Protein AF-A0A6P0ND96-F1 (afdb_monomer_lite)

Secondary structure (DSSP, 8-state):
-HHHHHHHHHHTT-HHHHHHHHHHHHHHHHTTPPPPHHHHHHHHHHHHHHHHHHHHHHS-HHHHHHHHHHHHHHHTTTSTT-----TTHHHHHHHTHHHHHHHHHTTSEEEEEETTEEEEEES-HHHHHHHHHHHHH--HHHHHHHHHHHHHHS-HHHHHHHHHHHHHHHHTGGGSPPHHHHTHHHHHHS-SS----

Foldseek 3Di:
DLLVVLLCQACVPPPQLNVLLVVVVVVCVVVVHQDQLVVSLVSSLVSCVVVLVVLCVPDDLLLLVLLLLQLLQVCQVLQPPDRDDLPCVQVLCVVCVVSVVVCVVVQQKDWDDDPNGTDIHGSHLSSSVSSLVVLLPDDPVVLVVSLVSVVVRDPPVSSVSSVVSSVVCNVPVVSDDDSCRSSVSSNVRRDPDDDDD

Radius of gyration: 18.07 Å; chains: 1; bounding box: 46×35×54 Å

pLDDT: mean 82.54, std 12.29, range [33.97, 95.94]

Sequence (197 aa):
PALRDGIREIADGNPALLQNAGYLLYQELRANRVPDPKTFARDFLSATEQFFKATWELCNDLEKILLMLIALSSLEGRLSDKRYALRGIETIFSQKEIELNALETRGIIKREEQAGKATYSFASSLMEWWVVKNIQNSTETELQERQKVFLNLMSHKQAEKVKDIIRLIWKNKDKIPDIFEWIGKVMAAIPKGAIKS

Structure (mmCIF, N/CA/C/O backbone):
data_AF-A0A6P0ND96-F1
#
_entry.id   AF-A0A6P0ND96-F1
#
loop_
_atom_site.group_PDB
_atom_site.id
_atom_site.type_symbol
_atom_site.label_atom_id
_atom_site.label_alt_id
_atom_site.label_comp_id
_atom_site.label_asym_id
_atom_site.label_entity_id
_atom_site.label_seq_id
_atom_site.pdbx_PDB_ins_code
_atom_site.Cartn_x
_atom_site.Cartn_y
_atom_site.Cartn_z
_atom_site.occupancy
_atom_site.B_iso_or_equiv
_atom_site.auth_seq_id
_atom_site.auth_comp_id
_atom_site.auth_asym_id
_atom_site.auth_atom_id
_atom_site.pdbx_PDB_model_num
ATOM 1 N N . PRO A 1 1 ? 3.534 -8.717 -24.701 1.00 62.69 1 PRO A N 1
ATOM 2 C CA . PRO A 1 1 ? 2.291 -8.788 -23.888 1.00 62.69 1 PRO A CA 1
ATOM 3 C C . PRO A 1 1 ? 2.581 -8.818 -22.387 1.00 62.69 1 PRO A C 1
ATOM 5 O O . PRO A 1 1 ? 2.282 -7.839 -21.723 1.00 62.69 1 PRO A O 1
ATOM 8 N N . ALA A 1 2 ? 3.293 -9.842 -21.902 1.00 69.19 2 ALA A N 1
ATOM 9 C CA . ALA A 1 2 ? 3.601 -10.003 -20.481 1.00 69.19 2 ALA A CA 1
ATOM 10 C C . ALA A 1 2 ? 4.282 -8.772 -19.854 1.00 69.19 2 ALA A C 1
ATOM 12 O O . ALA A 1 2 ? 3.791 -8.265 -18.855 1.00 69.19 2 ALA A O 1
ATOM 13 N N . LEU A 1 3 ? 5.360 -8.236 -20.454 1.00 68.69 3 LEU A N 1
ATOM 14 C CA . LEU A 1 3 ? 6.067 -7.051 -19.928 1.00 68.69 3 LEU A CA 1
ATOM 15 C C . LEU A 1 3 ? 5.144 -5.840 -19.748 1.00 68.69 3 LEU A C 1
ATOM 17 O O . LEU A 1 3 ? 5.153 -5.189 -18.711 1.00 68.69 3 LEU A O 1
ATOM 21 N N . ARG A 1 4 ? 4.307 -5.567 -20.749 1.00 71.88 4 ARG A N 1
ATOM 22 C CA . ARG A 1 4 ? 3.316 -4.490 -20.692 1.00 71.88 4 ARG A CA 1
ATOM 23 C C . ARG A 1 4 ? 2.326 -4.709 -19.550 1.00 71.88 4 ARG A C 1
ATOM 25 O O . ARG A 1 4 ? 1.998 -3.756 -18.856 1.00 71.88 4 ARG A O 1
ATOM 32 N N . ASP A 1 5 ? 1.860 -5.939 -19.366 1.00 72.06 5 ASP A N 1
ATOM 33 C CA . ASP A 1 5 ? 0.888 -6.272 -18.327 1.00 72.06 5 ASP A CA 1
ATOM 34 C C . ASP A 1 5 ? 1.530 -6.174 -16.929 1.00 72.06 5 ASP A C 1
ATOM 36 O O . ASP A 1 5 ? 0.908 -5.654 -16.009 1.00 72.06 5 ASP A O 1
ATOM 40 N N . GLY A 1 6 ? 2.812 -6.533 -16.798 1.00 74.38 6 GLY A N 1
ATOM 41 C CA . GLY A 1 6 ? 3.595 -6.312 -15.584 1.00 74.38 6 GLY A CA 1
ATOM 42 C C . GLY A 1 6 ? 3.816 -4.828 -15.267 1.00 74.38 6 GLY A C 1
ATOM 43 O O . GLY A 1 6 ? 3.563 -4.391 -14.150 1.00 74.38 6 GLY A O 1
ATOM 44 N N . ILE A 1 7 ? 4.213 -4.014 -16.251 1.00 76.56 7 ILE A N 1
ATOM 45 C CA . ILE A 1 7 ? 4.323 -2.552 -16.076 1.00 76.56 7 ILE A CA 1
ATOM 46 C C . ILE A 1 7 ? 2.971 -1.963 -15.675 1.00 76.56 7 ILE A C 1
ATOM 48 O O . ILE A 1 7 ? 2.896 -1.113 -14.791 1.00 76.56 7 ILE A O 1
ATOM 52 N N . ARG A 1 8 ? 1.889 -2.430 -16.305 1.00 79.56 8 ARG A N 1
ATOM 53 C CA . ARG A 1 8 ? 0.534 -2.020 -15.951 1.00 79.56 8 ARG A CA 1
ATOM 54 C C . ARG A 1 8 ? 0.183 -2.419 -14.521 1.00 79.56 8 ARG A C 1
ATOM 56 O O . ARG A 1 8 ? -0.500 -1.662 -13.872 1.00 79.56 8 ARG A O 1
ATOM 63 N N . GLU A 1 9 ? 0.663 -3.527 -13.987 1.00 78.94 9 GLU A N 1
ATOM 64 C CA . GLU A 1 9 ? 0.409 -3.873 -12.584 1.00 78.94 9 GLU A CA 1
ATOM 65 C C . GLU A 1 9 ? 1.144 -2.964 -11.582 1.00 78.94 9 GLU A C 1
ATOM 67 O O . GLU A 1 9 ? 0.593 -2.608 -10.544 1.00 78.94 9 GLU A O 1
ATOM 72 N N . ILE A 1 10 ? 2.387 -2.570 -11.874 1.00 78.75 10 ILE A N 1
ATOM 73 C CA . ILE A 1 10 ? 3.188 -1.733 -10.958 1.00 78.75 10 ILE A CA 1
ATOM 74 C C . ILE A 1 10 ? 2.906 -0.236 -11.097 1.00 78.75 10 ILE A C 1
ATOM 76 O O . ILE A 1 10 ? 3.109 0.509 -10.140 1.00 78.75 10 ILE A O 1
ATOM 80 N N . ALA A 1 11 ? 2.462 0.215 -12.270 1.00 79.69 11 ALA A N 1
ATOM 81 C CA . ALA A 1 11 ? 2.217 1.626 -12.573 1.00 79.69 11 ALA A CA 1
ATOM 82 C C . ALA A 1 11 ? 0.729 1.954 -12.740 1.00 79.69 11 ALA A C 1
ATOM 84 O O . ALA A 1 11 ? 0.317 3.084 -12.505 1.00 79.69 11 ALA A O 1
ATOM 85 N N . ASP A 1 12 ? -0.053 0.978 -13.192 1.00 76.19 12 ASP A N 1
ATOM 86 C CA . ASP A 1 12 ? -1.511 0.994 -13.273 1.00 76.19 12 ASP A CA 1
ATOM 87 C C . ASP A 1 12 ? -2.155 2.197 -13.947 1.00 76.19 12 ASP A C 1
ATOM 89 O O . ASP A 1 12 ? -3.230 2.673 -13.595 1.00 76.19 12 ASP A O 1
ATOM 93 N N . GLY A 1 13 ? -1.485 2.681 -14.988 1.00 67.62 13 GLY A N 1
ATOM 94 C CA . GLY A 1 13 ? -1.967 3.819 -15.757 1.00 67.62 13 GLY A CA 1
ATOM 95 C C . GLY A 1 13 ? -1.566 5.171 -15.178 1.00 67.62 13 GLY A C 1
ATOM 96 O O . GLY A 1 13 ? -1.828 6.175 -15.834 1.00 67.62 13 GLY A O 1
ATOM 97 N N . ASN A 1 14 ? -0.898 5.227 -14.018 1.00 79.31 14 ASN A N 1
ATOM 98 C CA . ASN A 1 14 ? -0.360 6.476 -13.494 1.00 79.31 14 ASN A CA 1
ATOM 99 C C . ASN A 1 14 ? 0.704 7.023 -14.469 1.00 79.31 14 ASN A C 1
ATOM 101 O O . ASN A 1 14 ? 1.721 6.352 -14.686 1.00 79.31 14 ASN A O 1
ATOM 105 N N . PRO A 1 15 ? 0.515 8.224 -15.051 1.00 80.31 15 PRO A N 1
ATOM 106 C CA . PRO A 1 15 ? 1.406 8.733 -16.091 1.00 80.31 15 PRO A CA 1
ATOM 107 C C . PRO A 1 15 ? 2.862 8.865 -15.640 1.00 80.31 15 PRO A C 1
ATOM 109 O O . PRO A 1 15 ? 3.765 8.536 -16.405 1.00 80.31 15 PR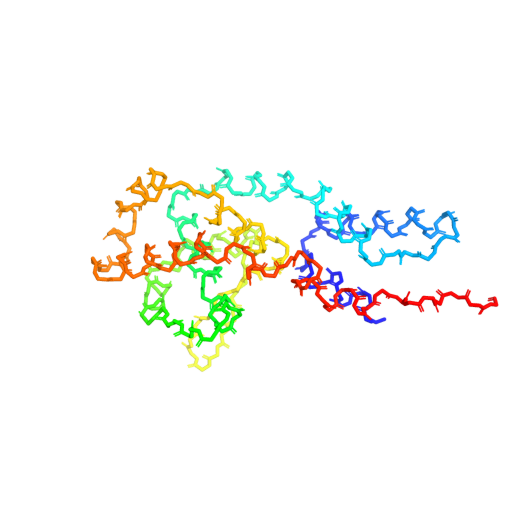O A O 1
ATOM 112 N N . ALA A 1 16 ? 3.102 9.279 -14.392 1.00 82.25 16 ALA A N 1
ATOM 113 C CA . ALA A 1 16 ? 4.452 9.442 -13.859 1.00 82.25 16 ALA A CA 1
ATOM 114 C C . ALA A 1 16 ? 5.152 8.087 -13.681 1.00 82.25 16 ALA A C 1
ATOM 116 O O . ALA A 1 16 ? 6.319 7.932 -14.048 1.00 82.25 16 ALA A O 1
ATOM 117 N N . LEU A 1 17 ? 4.434 7.082 -13.172 1.00 86.50 17 LEU A N 1
ATOM 118 C CA . LEU A 1 17 ? 4.964 5.725 -13.031 1.00 86.50 17 LEU A CA 1
ATOM 119 C C . LEU A 1 17 ? 5.209 5.087 -14.409 1.00 86.50 17 LEU A C 1
ATOM 121 O O . LEU A 1 17 ? 6.265 4.506 -14.644 1.00 86.50 17 LEU A O 1
ATOM 125 N N . LEU A 1 18 ? 4.288 5.255 -15.362 1.00 86.75 18 LEU A N 1
ATOM 126 C CA . LEU A 1 18 ? 4.463 4.759 -16.729 1.00 86.75 18 LEU A CA 1
ATOM 127 C C . LEU A 1 18 ? 5.647 5.415 -17.444 1.00 86.75 18 LEU A C 1
ATOM 129 O O . LEU A 1 18 ? 6.407 4.724 -18.122 1.00 86.75 18 LEU A O 1
ATOM 133 N N . GLN A 1 19 ? 5.827 6.726 -17.279 1.00 87.12 19 GLN A N 1
ATOM 134 C CA . GLN A 1 19 ? 6.946 7.454 -17.870 1.00 87.12 19 GLN A CA 1
ATOM 135 C C . GLN A 1 19 ? 8.287 6.957 -17.323 1.00 87.12 19 GLN A C 1
ATOM 137 O O . GLN A 1 19 ? 9.203 6.708 -18.104 1.00 87.12 19 GLN A O 1
ATOM 142 N N . ASN A 1 20 ? 8.392 6.755 -16.006 1.00 89.31 20 ASN A N 1
ATOM 143 C CA . ASN A 1 20 ? 9.600 6.206 -15.387 1.00 89.31 20 ASN A CA 1
ATOM 144 C C . ASN A 1 20 ? 9.886 4.776 -15.874 1.00 89.31 20 ASN A C 1
ATOM 146 O O . ASN A 1 20 ? 11.016 4.470 -16.252 1.00 89.31 20 ASN A O 1
ATOM 150 N N . ALA A 1 21 ? 8.863 3.919 -15.952 1.00 87.06 21 ALA A N 1
ATOM 151 C CA . ALA A 1 21 ? 9.018 2.555 -16.452 1.00 87.06 21 ALA A CA 1
ATOM 152 C C . ALA A 1 21 ? 9.480 2.543 -17.919 1.00 87.06 21 ALA A C 1
ATOM 154 O O . ALA A 1 21 ? 10.409 1.819 -18.279 1.00 87.06 21 ALA A O 1
ATOM 155 N N . GLY A 1 22 ? 8.862 3.376 -18.761 1.00 87.62 22 GLY A N 1
ATOM 156 C CA . GLY A 1 22 ? 9.228 3.517 -20.169 1.00 87.62 22 GLY A CA 1
ATOM 157 C C . GLY A 1 22 ? 10.648 4.045 -20.358 1.00 87.62 22 GLY A C 1
ATOM 158 O O . GLY A 1 22 ? 11.385 3.525 -21.195 1.00 87.62 22 GLY A O 1
ATOM 159 N N . TYR A 1 23 ? 11.057 5.029 -19.555 1.00 89.75 23 TYR A N 1
ATOM 160 C CA . TYR A 1 23 ? 12.407 5.586 -19.593 1.00 89.75 23 TYR A CA 1
ATOM 161 C C . TYR A 1 23 ? 13.476 4.542 -19.245 1.00 89.75 23 TYR A C 1
ATOM 163 O O . TYR A 1 23 ? 14.437 4.390 -20.000 1.00 89.75 23 TYR A O 1
ATOM 171 N N . LEU A 1 24 ? 13.286 3.779 -18.163 1.00 89.50 24 LEU A N 1
ATOM 172 C CA . LEU A 1 24 ? 14.223 2.725 -17.753 1.00 89.50 24 LEU A CA 1
ATOM 173 C C . LEU A 1 24 ? 14.353 1.630 -18.820 1.00 89.50 24 LEU A C 1
ATOM 175 O O . LEU A 1 24 ? 15.460 1.211 -19.154 1.00 89.50 24 LEU A O 1
ATOM 179 N N . LEU A 1 25 ? 13.238 1.207 -19.421 1.00 87.25 25 LEU A N 1
ATOM 180 C CA . LEU A 1 25 ? 13.273 0.229 -20.513 1.00 87.25 25 LEU A CA 1
ATOM 181 C C . LEU A 1 25 ? 13.978 0.774 -21.754 1.00 87.25 25 LEU A C 1
ATOM 183 O O . LEU A 1 25 ? 14.762 0.062 -22.378 1.00 87.25 25 LEU A O 1
ATOM 187 N N . TYR A 1 26 ? 13.722 2.033 -22.109 1.00 88.00 26 TYR A N 1
ATOM 188 C CA . TYR A 1 26 ? 14.377 2.673 -23.244 1.00 88.00 26 TYR A CA 1
ATOM 189 C C . TYR A 1 26 ? 15.899 2.745 -23.064 1.00 88.00 26 TYR A C 1
ATOM 191 O O . TYR A 1 26 ? 16.630 2.493 -24.021 1.00 88.00 26 TYR A O 1
ATOM 199 N N . GLN A 1 27 ? 16.387 3.045 -21.855 1.00 88.75 27 GLN A N 1
ATOM 200 C CA . GLN A 1 27 ? 17.824 3.074 -21.569 1.00 88.75 27 GLN A CA 1
ATOM 201 C C . GLN A 1 27 ? 18.497 1.718 -21.815 1.00 88.75 27 GLN A C 1
ATOM 203 O O . GLN A 1 27 ? 19.533 1.668 -22.480 1.00 88.75 27 GLN A O 1
ATOM 208 N N . GLU A 1 28 ? 17.897 0.628 -21.334 1.00 86.81 28 GLU A N 1
ATOM 209 C CA . GLU A 1 28 ? 18.429 -0.724 -21.532 1.00 86.81 28 GLU A CA 1
ATOM 210 C C . GLU A 1 28 ? 18.425 -1.135 -23.007 1.00 86.81 28 GLU A C 1
ATOM 212 O O . GLU A 1 28 ? 19.441 -1.598 -23.531 1.00 86.81 28 GLU A O 1
ATOM 217 N N . LEU A 1 29 ? 17.316 -0.882 -23.708 1.00 85.81 29 LEU A N 1
ATOM 218 C CA . LEU A 1 29 ? 17.193 -1.203 -25.130 1.00 85.81 29 LEU A CA 1
ATOM 219 C C . LEU A 1 29 ? 18.170 -0.393 -25.987 1.00 85.81 29 LEU A C 1
ATOM 221 O O . LEU A 1 29 ? 18.803 -0.947 -26.883 1.00 85.81 29 LEU A O 1
ATOM 225 N N . ARG A 1 30 ? 18.358 0.899 -25.691 1.00 89.75 30 ARG A N 1
ATOM 226 C CA . ARG A 1 30 ? 19.337 1.752 -26.385 1.00 89.75 30 ARG A CA 1
ATOM 227 C C . ARG A 1 30 ? 20.775 1.263 -26.184 1.00 89.75 30 ARG A C 1
ATOM 229 O O . ARG A 1 30 ? 21.609 1.457 -27.064 1.00 89.75 30 ARG A O 1
ATOM 236 N N . ALA A 1 31 ? 21.064 0.637 -25.046 1.00 89.69 31 ALA A N 1
ATOM 237 C CA . ALA A 1 31 ? 22.358 0.031 -24.751 1.00 89.69 31 ALA A CA 1
ATOM 238 C C . ALA A 1 31 ? 22.520 -1.390 -25.333 1.00 89.69 31 ALA A C 1
ATOM 240 O O . ALA A 1 31 ? 23.528 -2.037 -25.053 1.00 89.69 31 ALA A O 1
ATOM 241 N N . ASN A 1 32 ? 21.554 -1.888 -26.122 1.00 86.00 32 ASN A N 1
ATOM 242 C CA . ASN A 1 32 ? 21.484 -3.277 -26.598 1.00 86.00 32 ASN A CA 1
ATOM 243 C C . ASN A 1 32 ? 21.571 -4.313 -25.460 1.00 86.00 32 ASN A C 1
ATOM 245 O O . ASN A 1 32 ? 22.116 -5.405 -25.634 1.00 86.00 32 ASN A O 1
ATOM 249 N N . ARG A 1 33 ? 21.040 -3.974 -24.279 1.00 83.31 33 ARG A N 1
ATOM 250 C CA . ARG A 1 33 ? 20.969 -4.868 -23.121 1.00 83.31 33 ARG A CA 1
ATOM 251 C C . ARG A 1 33 ? 19.568 -5.449 -22.988 1.00 83.31 33 ARG A C 1
ATOM 253 O O . ARG A 1 33 ? 18.567 -4.792 -23.268 1.00 83.31 33 ARG A O 1
ATOM 260 N N . VAL A 1 34 ? 19.500 -6.697 -22.531 1.00 78.38 34 VAL A N 1
ATOM 261 C CA . VAL A 1 34 ? 18.237 -7.301 -22.097 1.00 78.38 34 VAL A CA 1
ATOM 262 C C . VAL A 1 34 ? 17.962 -6.790 -20.681 1.00 78.38 34 VAL A C 1
ATOM 264 O O . VAL A 1 34 ? 18.813 -7.013 -19.817 1.00 78.38 34 VAL A O 1
ATOM 267 N N . PRO A 1 35 ? 16.820 -6.123 -20.421 1.00 76.81 35 PRO A N 1
ATOM 268 C CA . PRO A 1 35 ? 16.496 -5.656 -19.080 1.00 76.81 35 PRO A CA 1
ATOM 269 C C . PRO A 1 35 ? 16.509 -6.822 -18.089 1.00 76.81 35 PRO A C 1
ATOM 271 O O . PRO A 1 35 ? 15.819 -7.820 -18.295 1.00 76.81 35 PRO A O 1
ATOM 274 N N . ASP A 1 36 ? 17.284 -6.703 -17.013 1.00 80.75 36 ASP A N 1
ATOM 275 C CA . ASP A 1 36 ? 17.216 -7.656 -15.909 1.00 80.75 36 ASP A CA 1
ATOM 276 C C . ASP A 1 36 ? 16.007 -7.313 -15.021 1.00 80.75 36 ASP A C 1
ATOM 278 O O . ASP A 1 36 ? 15.916 -6.183 -14.533 1.00 80.75 36 ASP A O 1
ATOM 282 N N . PRO A 1 37 ? 15.087 -8.261 -14.767 1.00 73.00 37 PRO A N 1
ATOM 283 C CA . PRO A 1 37 ? 13.875 -7.967 -14.019 1.00 73.00 37 PRO A CA 1
ATOM 284 C C . PRO A 1 37 ? 14.131 -7.457 -12.592 1.00 73.00 37 PRO A C 1
ATOM 286 O O . PRO A 1 37 ? 13.433 -6.551 -12.135 1.00 73.00 37 PRO A O 1
ATOM 289 N N . LYS A 1 38 ? 15.149 -7.989 -11.893 1.00 73.56 38 LYS A N 1
ATOM 290 C CA . LYS A 1 38 ? 15.486 -7.550 -10.524 1.00 73.56 38 LYS A CA 1
ATOM 291 C C . LYS A 1 38 ? 16.049 -6.132 -10.528 1.00 73.56 38 LYS A C 1
ATOM 293 O O . LYS A 1 38 ? 15.712 -5.319 -9.673 1.00 73.56 38 LYS A O 1
ATOM 298 N N . THR A 1 39 ? 16.916 -5.836 -11.481 1.00 80.88 39 THR A N 1
ATOM 299 C CA . THR A 1 39 ? 17.525 -4.513 -11.617 1.00 80.88 39 THR A CA 1
ATOM 300 C C . THR A 1 39 ? 16.460 -3.484 -11.984 1.00 80.88 39 THR A C 1
ATOM 302 O O . THR A 1 39 ? 16.312 -2.498 -11.271 1.00 80.88 39 THR A O 1
ATOM 305 N N . PHE A 1 40 ? 15.601 -3.791 -12.963 1.00 82.06 40 PHE A N 1
ATOM 306 C CA . PHE A 1 40 ? 14.462 -2.946 -13.328 1.00 82.06 40 PHE A CA 1
ATOM 307 C C . PHE A 1 40 ? 13.544 -2.648 -12.136 1.00 82.06 40 PHE A C 1
ATOM 309 O O . PHE A 1 40 ? 13.222 -1.493 -11.885 1.00 82.06 40 PHE A O 1
ATOM 316 N N . ALA A 1 41 ? 13.146 -3.669 -11.374 1.00 76.56 41 ALA A N 1
ATOM 317 C CA . ALA A 1 41 ? 12.300 -3.519 -10.192 1.00 76.56 41 ALA A CA 1
ATOM 318 C C . ALA A 1 41 ? 12.894 -2.560 -9.147 1.00 76.56 41 ALA A C 1
ATOM 320 O O . ALA A 1 41 ? 12.191 -1.704 -8.608 1.00 76.56 41 ALA A O 1
ATOM 321 N N . ARG A 1 42 ? 14.195 -2.703 -8.868 1.00 81.38 42 ARG A N 1
ATOM 322 C CA . ARG A 1 42 ? 14.914 -1.871 -7.897 1.00 81.38 42 ARG A CA 1
ATOM 323 C C . ARG A 1 42 ? 15.043 -0.431 -8.383 1.00 81.38 42 ARG A C 1
ATOM 325 O O . ARG A 1 42 ? 14.746 0.488 -7.624 1.00 81.38 42 ARG A O 1
ATOM 332 N N . ASP A 1 43 ? 15.456 -0.249 -9.631 1.00 86.38 43 ASP A N 1
ATOM 333 C CA . ASP A 1 43 ? 15.668 1.072 -10.221 1.00 86.38 43 ASP A CA 1
ATOM 334 C C . ASP A 1 43 ? 14.341 1.813 -10.366 1.00 86.38 43 ASP A C 1
ATOM 336 O O . ASP A 1 43 ? 14.250 3.005 -10.082 1.00 86.38 43 ASP A O 1
ATOM 340 N N . PHE A 1 44 ? 13.280 1.091 -10.721 1.00 84.56 44 PHE A N 1
ATOM 341 C CA . PHE A 1 44 ? 11.943 1.647 -10.818 1.00 84.56 44 PHE A CA 1
ATOM 342 C C . PHE A 1 44 ? 11.383 2.054 -9.454 1.00 84.56 44 PHE A C 1
ATOM 344 O O . PHE A 1 44 ? 10.854 3.159 -9.327 1.00 84.56 44 PHE A O 1
ATOM 351 N N . LEU A 1 45 ? 11.557 1.229 -8.415 1.00 82.88 45 LEU A N 1
ATOM 352 C CA . LEU A 1 45 ? 11.223 1.621 -7.044 1.00 82.88 45 LEU A CA 1
ATOM 353 C C . LEU A 1 45 ? 12.002 2.877 -6.627 1.00 82.88 45 LEU A C 1
ATOM 355 O O . LEU A 1 45 ? 11.400 3.830 -6.146 1.00 82.88 45 LEU A O 1
ATOM 359 N N . SER A 1 46 ? 13.316 2.911 -6.860 1.00 87.31 46 SER A N 1
ATOM 360 C CA . SER A 1 46 ? 14.159 4.060 -6.508 1.00 87.31 46 SER A CA 1
ATOM 361 C C . SER A 1 46 ? 13.745 5.340 -7.244 1.00 87.31 46 SER A C 1
ATOM 363 O O . SER A 1 46 ? 13.658 6.402 -6.629 1.00 87.31 46 SER A O 1
ATOM 365 N N . ALA A 1 47 ? 13.420 5.243 -8.536 1.00 87.94 47 ALA A N 1
ATOM 366 C CA . ALA A 1 47 ? 12.979 6.375 -9.348 1.00 87.94 47 ALA A CA 1
ATOM 367 C C . ALA A 1 47 ? 11.602 6.919 -8.929 1.00 87.94 47 ALA A C 1
ATOM 369 O O . ALA A 1 47 ? 11.297 8.088 -9.161 1.00 87.94 47 ALA A O 1
ATOM 370 N N . THR A 1 48 ? 10.763 6.081 -8.316 1.00 88.44 48 THR A N 1
ATOM 371 C CA . THR A 1 48 ? 9.370 6.413 -7.976 1.00 88.44 48 THR A CA 1
ATOM 372 C C . THR A 1 48 ? 9.129 6.603 -6.478 1.00 88.44 48 THR A C 1
ATOM 374 O O . THR A 1 48 ? 8.069 7.086 -6.085 1.00 88.44 48 THR A O 1
ATOM 377 N N . GLU A 1 49 ? 10.114 6.331 -5.622 1.00 88.62 49 GLU A N 1
ATOM 378 C CA . GLU A 1 49 ? 9.980 6.434 -4.165 1.00 88.62 49 GLU A CA 1
ATOM 379 C C . GLU A 1 49 ? 9.550 7.832 -3.702 1.00 88.62 49 GLU A C 1
ATOM 381 O O . GLU A 1 49 ? 8.669 7.963 -2.852 1.00 88.62 49 GLU A O 1
ATOM 386 N N . GLN A 1 50 ? 10.111 8.888 -4.300 1.00 88.00 50 GLN A N 1
ATOM 387 C CA . GLN A 1 50 ? 9.728 10.270 -3.983 1.00 88.00 50 GLN A CA 1
ATOM 388 C C . GLN A 1 50 ? 8.263 10.555 -4.327 1.00 88.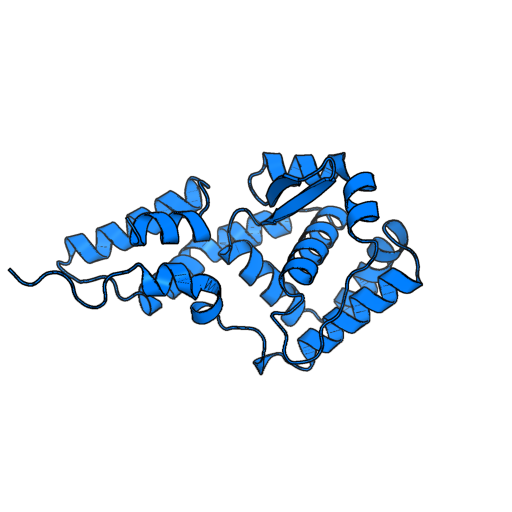00 50 GLN A C 1
ATOM 390 O O . GLN A 1 50 ? 7.601 11.300 -3.609 1.00 88.00 50 GLN A O 1
ATOM 395 N N . PHE A 1 51 ? 7.734 9.935 -5.385 1.00 88.44 51 PHE A N 1
ATOM 396 C CA . PHE A 1 51 ? 6.321 10.052 -5.736 1.00 88.44 51 PHE A CA 1
ATOM 397 C C . PHE A 1 51 ? 5.434 9.403 -4.665 1.00 88.44 51 PHE A C 1
ATOM 399 O O . PHE A 1 51 ? 4.452 10.012 -4.235 1.00 88.44 51 PHE A O 1
ATOM 406 N N . PHE A 1 52 ? 5.794 8.212 -4.176 1.00 90.12 52 PHE A N 1
ATOM 407 C CA . PHE A 1 52 ? 5.057 7.547 -3.095 1.00 90.12 52 PHE A CA 1
ATOM 408 C C . PHE A 1 52 ? 5.127 8.334 -1.785 1.00 90.12 52 PHE A C 1
ATOM 410 O O . PHE A 1 52 ? 4.101 8.538 -1.134 1.00 90.12 52 PHE A O 1
ATOM 417 N N . LYS A 1 53 ? 6.309 8.858 -1.444 1.00 91.56 53 LYS A N 1
ATOM 418 C CA . LYS A 1 53 ? 6.506 9.704 -0.264 1.00 91.56 53 LYS A CA 1
ATOM 419 C C . LYS A 1 53 ? 5.675 10.986 -0.335 1.00 91.56 53 LYS A C 1
ATOM 421 O O . LYS A 1 53 ? 4.936 11.269 0.601 1.00 91.56 53 LYS A O 1
ATOM 426 N N . ALA A 1 54 ? 5.732 11.715 -1.449 1.00 91.31 54 ALA A N 1
ATOM 427 C CA . ALA A 1 54 ? 4.943 12.930 -1.639 1.00 91.31 54 ALA A CA 1
ATOM 428 C C . ALA A 1 54 ? 3.435 12.639 -1.580 1.00 91.31 54 ALA A C 1
ATOM 430 O O . ALA A 1 54 ? 2.685 13.356 -0.921 1.00 91.31 54 ALA A O 1
ATOM 431 N N . THR A 1 55 ? 2.993 11.545 -2.209 1.00 90.81 55 THR A N 1
ATOM 432 C CA . THR A 1 55 ? 1.597 11.083 -2.145 1.00 90.81 55 THR A CA 1
ATOM 433 C C . THR A 1 55 ? 1.165 10.834 -0.700 1.00 90.81 55 THR A C 1
ATOM 435 O O . THR A 1 55 ? 0.093 11.275 -0.288 1.00 90.81 55 THR A O 1
ATOM 438 N N . TRP A 1 56 ? 2.006 10.163 0.088 1.00 93.56 56 TRP A N 1
ATOM 439 C CA . TRP A 1 56 ? 1.749 9.898 1.500 1.00 93.56 56 TRP A CA 1
ATOM 440 C C . TRP A 1 56 ? 1.726 11.172 2.349 1.00 93.56 56 TRP A C 1
ATOM 442 O O . TRP A 1 56 ? 0.851 11.323 3.195 1.00 93.56 56 TRP A O 1
ATOM 452 N N . GLU A 1 57 ? 2.653 12.103 2.132 1.00 93.25 57 GLU A N 1
ATOM 453 C CA . GLU A 1 57 ? 2.722 13.372 2.869 1.00 93.25 57 GLU A CA 1
ATOM 454 C C . GLU A 1 57 ? 1.512 14.274 2.599 1.00 93.25 57 GLU A C 1
ATOM 456 O O . GLU A 1 57 ? 1.027 14.926 3.523 1.00 93.25 57 GLU A O 1
ATOM 461 N N . LEU A 1 58 ? 0.980 14.248 1.373 1.00 92.88 58 LEU A N 1
ATOM 462 C CA . LEU A 1 58 ? -0.248 14.952 0.992 1.00 92.88 58 LEU A CA 1
ATOM 463 C C . LEU A 1 58 ? -1.521 14.322 1.573 1.00 92.88 58 LEU A C 1
ATOM 465 O O . LEU A 1 58 ? -2.568 14.969 1.573 1.00 92.88 58 LEU A O 1
ATOM 469 N N . CYS A 1 59 ? -1.457 13.075 2.045 1.00 94.75 59 CYS A N 1
ATOM 470 C CA . CYS A 1 59 ? -2.591 12.442 2.701 1.00 94.75 59 CYS A CA 1
ATOM 471 C C . CYS A 1 59 ? -2.775 12.996 4.118 1.00 94.75 59 CYS A C 1
ATOM 473 O O . CYS A 1 59 ? -1.823 13.090 4.904 1.00 94.75 59 CYS A O 1
ATOM 475 N N . ASN A 1 60 ? -4.021 13.291 4.481 1.00 93.38 60 ASN A N 1
ATOM 476 C CA . ASN A 1 60 ? -4.356 13.572 5.876 1.00 93.38 60 ASN A CA 1
ATOM 477 C C . ASN A 1 60 ? -4.310 12.282 6.723 1.00 93.38 60 ASN A C 1
ATOM 479 O O . ASN A 1 60 ? -4.185 11.173 6.198 1.00 93.38 60 ASN A O 1
ATOM 483 N N . ASP A 1 61 ? -4.403 12.409 8.048 1.00 92.38 61 ASP A N 1
ATOM 484 C CA . ASP A 1 61 ? -4.266 11.254 8.945 1.00 92.38 61 ASP A CA 1
ATOM 485 C C . ASP A 1 61 ? -5.326 10.176 8.696 1.00 92.38 61 ASP A C 1
ATOM 487 O O . ASP A 1 61 ? -5.021 8.985 8.734 1.00 92.38 61 ASP A O 1
ATOM 491 N N . LEU A 1 62 ? -6.559 10.580 8.384 1.00 93.06 62 LEU A N 1
ATOM 492 C CA . LEU A 1 62 ? -7.647 9.666 8.053 1.00 93.06 62 LEU A CA 1
ATOM 493 C C . LEU A 1 62 ? -7.348 8.892 6.761 1.00 93.06 62 LEU A C 1
ATOM 495 O O . LEU A 1 62 ? -7.446 7.667 6.739 1.00 93.06 62 LEU A O 1
ATOM 499 N N . GLU A 1 63 ? -6.919 9.580 5.709 1.00 95.44 63 GLU A N 1
ATOM 500 C CA . GLU A 1 63 ? -6.526 8.968 4.437 1.00 95.44 63 GLU A CA 1
ATOM 501 C C . GLU A 1 63 ? -5.362 7.989 4.612 1.00 95.44 63 GLU A C 1
ATOM 503 O O . GLU A 1 63 ? -5.420 6.870 4.104 1.00 95.44 63 GLU A O 1
ATOM 508 N N . LYS A 1 64 ? -4.342 8.355 5.400 1.00 95.00 64 LYS A N 1
ATOM 509 C CA . LYS A 1 64 ? -3.229 7.454 5.745 1.00 95.00 64 LYS A CA 1
ATOM 510 C C . LYS A 1 64 ? -3.729 6.186 6.429 1.00 95.00 64 LYS A C 1
ATOM 512 O O . LYS A 1 64 ? -3.287 5.093 6.078 1.00 95.00 64 LYS A O 1
ATOM 517 N N . ILE A 1 65 ? -4.672 6.305 7.367 1.00 93.75 65 ILE A N 1
ATOM 518 C CA . ILE A 1 65 ? -5.281 5.137 8.012 1.00 93.75 65 ILE A CA 1
ATOM 519 C C . ILE A 1 65 ? -6.064 4.285 7.010 1.00 93.75 65 ILE A C 1
ATOM 521 O O . ILE A 1 65 ? -5.916 3.065 7.028 1.00 93.75 65 ILE A O 1
ATOM 525 N N . LEU A 1 66 ? -6.854 4.883 6.117 1.00 95.19 66 LEU A N 1
ATOM 526 C CA . LEU A 1 66 ? -7.588 4.134 5.092 1.00 95.19 66 LEU A CA 1
ATOM 527 C C . LEU A 1 66 ? -6.635 3.362 4.167 1.00 95.19 66 LEU A C 1
ATOM 529 O O . LEU A 1 66 ? -6.849 2.174 3.931 1.00 95.19 66 LEU A O 1
ATOM 533 N N . LEU A 1 67 ? -5.538 3.986 3.729 1.00 95.94 67 LEU A N 1
ATOM 534 C CA . LEU A 1 67 ? -4.497 3.322 2.937 1.00 95.94 67 LEU A CA 1
ATOM 535 C C . LEU A 1 67 ? -3.837 2.168 3.703 1.00 95.94 67 LEU A C 1
ATOM 537 O O . LEU A 1 67 ? -3.633 1.093 3.139 1.00 95.94 67 LEU A O 1
ATOM 541 N N . MET A 1 68 ? -3.546 2.353 4.996 1.00 94.44 68 MET A N 1
ATOM 542 C CA . MET A 1 68 ? -3.038 1.266 5.838 1.00 94.44 68 MET A CA 1
ATOM 543 C C . MET A 1 68 ? -4.038 0.113 5.926 1.00 94.44 68 MET A C 1
ATOM 545 O O . MET A 1 68 ? -3.646 -1.041 5.804 1.00 94.44 68 MET A O 1
ATOM 549 N N . LEU A 1 69 ? -5.325 0.402 6.118 1.00 93.25 69 LEU A N 1
ATOM 550 C CA . LEU A 1 69 ? -6.373 -0.613 6.217 1.00 93.25 69 LEU A CA 1
ATOM 551 C C . LEU A 1 69 ? -6.525 -1.414 4.915 1.00 93.25 69 LEU A C 1
ATOM 553 O O . LEU A 1 69 ? -6.632 -2.639 4.977 1.00 93.25 69 LEU A O 1
ATOM 557 N N . ILE A 1 70 ? -6.458 -0.755 3.755 1.00 93.31 70 ILE A N 1
ATOM 558 C CA . ILE A 1 70 ? -6.447 -1.423 2.443 1.00 93.31 70 ILE A CA 1
ATOM 559 C C . ILE A 1 70 ? -5.219 -2.340 2.321 1.00 93.31 70 ILE A C 1
ATOM 561 O O . ILE A 1 70 ? -5.365 -3.510 1.973 1.00 93.31 70 ILE A O 1
ATOM 565 N N . ALA A 1 71 ? -4.027 -1.850 2.681 1.00 92.00 71 ALA A N 1
ATOM 566 C CA . ALA A 1 71 ? -2.780 -2.621 2.614 1.00 92.00 71 ALA A CA 1
ATOM 567 C C . ALA A 1 71 ? -2.775 -3.832 3.565 1.00 92.00 71 ALA A C 1
ATOM 569 O O . ALA A 1 71 ? -2.282 -4.907 3.234 1.00 92.00 71 ALA A O 1
ATOM 570 N N . LEU A 1 72 ? -3.333 -3.680 4.767 1.00 89.38 72 LEU A N 1
ATOM 571 C CA . LEU A 1 72 ? -3.479 -4.789 5.707 1.00 89.38 72 LEU A CA 1
ATOM 572 C C . LEU A 1 72 ? -4.508 -5.811 5.207 1.00 89.38 72 LEU A C 1
ATOM 574 O O . LEU A 1 72 ? -4.307 -7.010 5.370 1.00 89.38 72 LEU A O 1
ATOM 578 N N . SER A 1 73 ? -5.591 -5.363 4.569 1.00 86.44 73 SER A N 1
ATOM 579 C CA . SER A 1 73 ? -6.586 -6.273 3.995 1.00 86.44 73 SER A CA 1
ATOM 580 C C . SER A 1 73 ? -6.025 -7.083 2.824 1.00 86.44 73 SER A C 1
ATOM 582 O O . SER A 1 73 ? -6.368 -8.252 2.688 1.00 86.44 73 SER A O 1
ATOM 584 N N . SER A 1 74 ? -5.155 -6.506 1.990 1.00 82.12 74 SER A N 1
ATOM 585 C CA . SER A 1 74 ? -4.523 -7.231 0.875 1.00 82.12 74 SER A CA 1
ATOM 586 C C . SER A 1 74 ? -3.414 -8.191 1.327 1.00 82.12 74 SER A C 1
ATOM 588 O O . SER A 1 74 ? -3.101 -9.167 0.641 1.00 82.12 74 SER A O 1
ATOM 590 N N . LEU A 1 75 ? -2.826 -7.933 2.498 1.00 79.25 75 LEU A N 1
ATOM 591 C CA . LEU A 1 75 ? -1.851 -8.798 3.160 1.00 79.25 75 LEU A CA 1
ATOM 592 C C . LEU A 1 75 ? -2.474 -10.013 3.862 1.00 79.25 75 LEU A C 1
ATOM 594 O O . LEU A 1 75 ? -1.745 -10.951 4.216 1.00 79.25 75 LEU A O 1
ATOM 598 N N . GLU A 1 76 ? -3.790 -10.017 4.086 1.00 74.94 76 GLU A N 1
ATOM 599 C CA . GLU A 1 76 ? -4.508 -11.164 4.638 1.00 74.94 76 GLU A CA 1
ATOM 600 C C . GLU A 1 76 ? -4.269 -12.403 3.754 1.00 74.94 76 GLU A C 1
ATOM 602 O O . GLU A 1 76 ? -4.541 -12.417 2.558 1.00 74.94 76 GLU A O 1
ATOM 607 N N . GLY A 1 77 ? -3.695 -13.458 4.340 1.00 65.00 77 GLY A N 1
ATOM 608 C CA . GLY A 1 77 ? -3.332 -14.684 3.620 1.00 65.00 77 GLY A CA 1
ATOM 609 C C . GLY A 1 77 ? -1.964 -14.664 2.924 1.00 65.00 77 GLY A C 1
ATOM 610 O O . GLY A 1 77 ? -1.497 -15.732 2.537 1.00 65.00 77 GLY A O 1
ATOM 611 N N . ARG A 1 78 ? -1.289 -13.506 2.828 1.00 66.38 78 ARG A N 1
ATOM 612 C CA . ARG A 1 78 ? 0.120 -13.403 2.384 1.00 66.38 78 ARG A CA 1
ATOM 613 C C . ARG A 1 78 ? 1.117 -13.559 3.544 1.00 66.38 78 ARG A C 1
ATOM 615 O O . ARG A 1 78 ? 2.229 -14.031 3.345 1.00 66.38 78 ARG A O 1
ATOM 622 N N . LEU A 1 79 ? 0.721 -13.195 4.767 1.00 61.41 79 LEU A N 1
ATOM 623 C CA . LEU A 1 79 ? 1.563 -13.225 5.975 1.00 61.41 79 LEU A CA 1
ATOM 624 C C . LEU A 1 79 ? 1.507 -14.565 6.740 1.00 61.41 79 LEU A C 1
ATOM 626 O O . LEU A 1 79 ? 0.973 -14.630 7.844 1.00 61.41 79 LEU A O 1
ATOM 630 N N . SER A 1 80 ? 2.149 -15.618 6.221 1.00 51.84 80 SER A N 1
ATOM 631 C CA . SER A 1 80 ? 2.349 -16.927 6.897 1.00 51.84 80 SER A CA 1
ATOM 632 C C . SER A 1 80 ? 1.074 -17.600 7.469 1.00 51.84 80 SER A C 1
ATOM 634 O O . SER A 1 80 ? -0.038 -17.116 7.283 1.00 51.84 80 SER A O 1
ATOM 636 N N . ASP A 1 81 ? 1.205 -18.746 8.151 1.00 52.72 81 ASP A N 1
ATOM 637 C CA . ASP A 1 81 ? 0.100 -19.662 8.529 1.00 52.72 81 ASP A CA 1
ATOM 638 C C . ASP A 1 81 ? -1.054 -19.059 9.358 1.00 52.72 81 ASP A C 1
ATOM 640 O O . ASP A 1 81 ? -2.085 -19.701 9.571 1.00 52.72 81 ASP A O 1
ATOM 644 N N . LYS A 1 82 ? -0.918 -17.820 9.841 1.00 56.28 82 LYS A N 1
ATOM 645 C CA . LYS A 1 82 ? -1.958 -17.128 10.605 1.00 56.28 82 LYS A CA 1
ATOM 646 C C . LYS A 1 82 ? -2.774 -16.217 9.700 1.00 56.28 82 LYS A C 1
ATOM 648 O O . LYS A 1 82 ? -2.510 -15.023 9.589 1.00 56.28 82 LYS A O 1
ATOM 653 N N . ARG A 1 83 ? -3.843 -16.774 9.128 1.00 62.81 83 ARG A N 1
ATOM 654 C CA . ARG A 1 83 ? -4.921 -15.966 8.544 1.00 62.81 83 ARG A CA 1
ATOM 655 C C . ARG A 1 83 ? -5.530 -15.085 9.639 1.00 62.81 83 ARG A C 1
ATOM 657 O O . ARG A 1 83 ? -6.054 -15.596 10.630 1.00 62.81 83 ARG A O 1
ATOM 664 N N . TYR A 1 84 ? -5.454 -13.771 9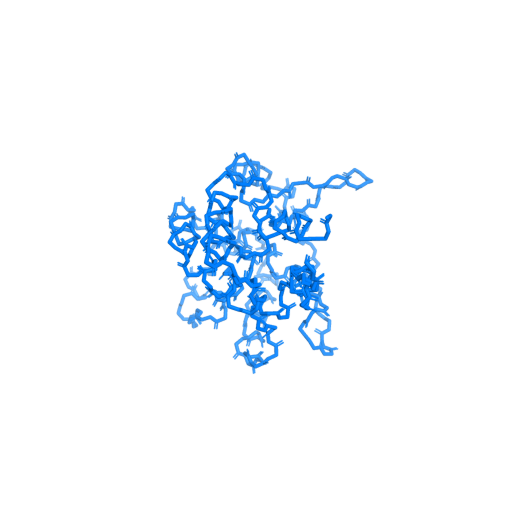.469 1.00 73.31 84 TYR A N 1
ATOM 665 C CA . TYR A 1 84 ? -6.181 -12.805 10.286 1.00 73.31 84 TYR A CA 1
ATOM 666 C C . TYR A 1 84 ? -7.236 -12.149 9.409 1.00 73.31 84 TYR A C 1
ATOM 668 O O . TYR A 1 84 ? -6.907 -11.749 8.312 1.00 73.31 84 TYR A O 1
ATOM 676 N N . ALA A 1 85 ? -8.463 -11.997 9.904 1.00 68.50 85 ALA A N 1
ATOM 677 C CA . ALA A 1 85 ? -9.525 -11.338 9.144 1.00 68.50 85 ALA A CA 1
ATOM 678 C C . ALA A 1 85 ? -9.829 -9.954 9.700 1.00 68.50 85 ALA A C 1
ATOM 680 O O . ALA A 1 85 ? -10.232 -9.855 10.865 1.00 68.50 85 ALA A O 1
ATOM 681 N N . LEU A 1 86 ? -9.742 -8.900 8.891 1.00 75.31 86 LEU A N 1
ATOM 682 C CA . LEU A 1 86 ? -10.211 -7.554 9.257 1.00 75.31 86 LEU A CA 1
ATOM 683 C C . LEU A 1 86 ? -11.742 -7.438 9.119 1.00 75.31 86 LEU A C 1
ATOM 685 O O . LEU A 1 86 ? -12.275 -6.604 8.395 1.00 75.31 86 LEU A O 1
ATOM 689 N N . ARG A 1 87 ? -12.487 -8.296 9.831 1.00 73.31 87 ARG A N 1
ATOM 690 C CA . ARG A 1 87 ? -13.962 -8.292 9.788 1.00 73.31 87 ARG A CA 1
ATOM 691 C C . ARG A 1 87 ? -14.524 -6.906 10.129 1.00 73.31 87 ARG A C 1
ATOM 693 O O . ARG A 1 87 ? -14.163 -6.323 11.152 1.00 73.31 87 ARG A O 1
ATOM 700 N N . GLY A 1 88 ? -15.455 -6.434 9.302 1.00 75.94 88 GLY A N 1
ATOM 701 C CA . GLY A 1 88 ? -16.120 -5.139 9.464 1.00 75.94 88 GLY A CA 1
ATOM 702 C C . GLY A 1 88 ? -15.381 -3.956 8.835 1.00 75.94 88 GLY A C 1
ATOM 703 O O . GLY A 1 88 ? -15.869 -2.836 8.944 1.00 75.94 88 GLY A O 1
ATOM 704 N N . ILE A 1 89 ? -14.243 -4.181 8.165 1.00 83.38 89 ILE A N 1
ATOM 705 C CA . ILE A 1 89 ? -13.546 -3.135 7.404 1.00 83.38 89 ILE A CA 1
ATOM 706 C C . ILE A 1 89 ? -14.394 -2.600 6.242 1.00 83.38 89 ILE A C 1
ATOM 708 O O . ILE A 1 89 ? -14.393 -1.401 5.996 1.00 83.38 89 ILE A O 1
ATOM 712 N N . GLU A 1 90 ? -15.203 -3.458 5.608 1.00 84.19 90 GLU A N 1
ATOM 713 C CA . GLU A 1 90 ? -16.150 -3.055 4.559 1.00 84.19 90 GLU A CA 1
ATOM 714 C C . GLU A 1 90 ? -17.108 -1.964 5.053 1.00 84.19 90 GLU A C 1
ATOM 716 O O . GLU A 1 90 ? -17.351 -0.989 4.355 1.00 84.19 90 GLU A O 1
ATOM 721 N N . THR A 1 91 ? -17.599 -2.076 6.293 1.00 86.75 91 THR A N 1
ATOM 722 C CA . THR A 1 91 ? -18.477 -1.065 6.896 1.00 86.75 91 THR A CA 1
ATOM 723 C C . THR A 1 91 ? -17.758 0.267 7.090 1.00 86.75 91 THR A C 1
ATOM 725 O O . THR A 1 91 ? -18.357 1.314 6.859 1.00 86.75 91 THR A O 1
ATOM 728 N N . ILE A 1 92 ? -16.480 0.238 7.486 1.00 87.69 92 ILE A N 1
ATOM 729 C CA . ILE A 1 92 ? -15.656 1.450 7.607 1.00 87.69 92 ILE A CA 1
ATOM 730 C C . ILE A 1 92 ? -15.514 2.105 6.232 1.00 87.69 92 ILE A C 1
ATOM 732 O O . ILE A 1 92 ? -15.683 3.315 6.116 1.00 87.69 92 ILE A O 1
ATOM 736 N N . PHE A 1 93 ? -15.260 1.313 5.187 1.00 90.62 93 PHE A N 1
ATOM 737 C CA . PHE A 1 93 ? -15.131 1.829 3.828 1.00 90.62 93 PHE A CA 1
ATOM 738 C C . PHE A 1 93 ? -16.430 2.458 3.320 1.00 90.62 93 PHE A C 1
ATOM 740 O O . PHE A 1 93 ? -16.399 3.591 2.850 1.00 90.62 93 PHE A O 1
ATOM 747 N N . SER A 1 94 ? -17.584 1.818 3.525 1.00 88.25 94 SER A N 1
ATOM 748 C CA . SER A 1 94 ? -18.883 2.413 3.172 1.00 88.25 94 SER A CA 1
ATOM 749 C C . SER A 1 94 ? -19.175 3.725 3.916 1.00 88.25 94 SER A C 1
ATOM 751 O O . SER A 1 94 ? -19.855 4.599 3.395 1.00 88.25 94 SER A O 1
ATOM 753 N N . GLN A 1 95 ? -18.664 3.898 5.138 1.00 90.31 95 GLN A N 1
ATOM 754 C CA . GLN A 1 95 ? -18.830 5.142 5.905 1.00 90.31 95 GLN A CA 1
ATOM 755 C C . GLN A 1 95 ? -17.846 6.250 5.505 1.00 90.31 95 GLN A C 1
ATOM 757 O O . GLN A 1 95 ? -18.008 7.392 5.940 1.00 90.31 95 GLN A O 1
ATOM 762 N N . LYS A 1 96 ? -16.813 5.920 4.724 1.00 93.00 96 LYS A N 1
ATOM 763 C CA . LYS A 1 96 ? -15.713 6.813 4.330 1.00 93.00 96 LYS A CA 1
ATOM 764 C C . LYS A 1 96 ? -15.571 6.923 2.817 1.00 93.00 96 LYS A C 1
ATOM 766 O O . LYS A 1 96 ? -14.479 7.133 2.295 1.00 93.00 96 LYS A O 1
ATOM 771 N N . GLU A 1 97 ? -16.689 6.789 2.105 1.00 91.50 97 GLU A N 1
ATOM 772 C CA . GLU A 1 97 ? -16.717 6.874 0.645 1.00 91.50 97 GLU A CA 1
ATOM 773 C C . GLU A 1 97 ? -16.202 8.216 0.123 1.00 91.50 97 GLU A C 1
ATOM 775 O O . GLU A 1 97 ? -15.567 8.239 -0.921 1.00 91.50 97 GLU A O 1
ATOM 780 N N . ILE A 1 98 ? -16.412 9.328 0.836 1.00 93.00 98 ILE A N 1
ATOM 781 C CA . ILE A 1 98 ? -15.918 10.644 0.399 1.00 93.00 98 ILE A CA 1
ATOM 782 C C . ILE A 1 98 ? -14.386 10.642 0.337 1.00 93.00 98 ILE A C 1
ATOM 784 O O . ILE A 1 98 ? -13.803 11.016 -0.683 1.00 93.00 98 ILE A O 1
ATOM 788 N N . GLU A 1 99 ? -13.729 10.186 1.401 1.00 95.56 99 GLU A N 1
ATOM 789 C CA . GLU A 1 99 ? -12.271 10.115 1.475 1.00 95.56 99 GLU A CA 1
ATOM 790 C C . GLU A 1 99 ? -11.702 9.066 0.510 1.00 95.56 99 GLU A C 1
ATOM 792 O O . GLU A 1 99 ? -10.689 9.308 -0.151 1.00 95.56 99 GLU A O 1
ATOM 797 N N . LEU A 1 100 ? -12.375 7.922 0.364 1.00 95.56 100 LEU A N 1
ATOM 798 C CA . LEU A 1 100 ? -11.979 6.882 -0.587 1.00 95.56 100 LEU A CA 1
ATOM 799 C C . LEU A 1 100 ? -12.126 7.350 -2.041 1.00 95.56 100 LEU A C 1
ATOM 801 O O . LEU A 1 100 ? -11.203 7.158 -2.828 1.00 95.56 100 LEU A O 1
ATOM 805 N N . ASN A 1 101 ? -13.206 8.051 -2.386 1.00 94.50 101 ASN A N 1
ATOM 806 C CA . ASN A 1 101 ? -13.392 8.642 -3.714 1.00 94.50 101 ASN A CA 1
ATOM 807 C C . ASN A 1 101 ? -12.321 9.709 -4.005 1.00 94.50 101 ASN A C 1
ATOM 809 O O . ASN A 1 101 ? -11.859 9.832 -5.140 1.00 94.50 101 ASN A O 1
ATOM 813 N N . ALA A 1 102 ? -11.877 10.466 -2.995 1.00 94.50 102 ALA A N 1
ATOM 814 C CA . ALA A 1 102 ? -10.780 11.423 -3.151 1.00 94.50 102 ALA A CA 1
ATOM 815 C C . ALA A 1 102 ? -9.424 10.732 -3.397 1.00 94.50 102 ALA A C 1
ATOM 817 O O . ALA A 1 102 ? -8.599 11.225 -4.171 1.00 94.50 102 ALA A O 1
ATOM 818 N N . LEU A 1 103 ? -9.161 9.596 -2.743 1.00 95.25 103 LEU A N 1
ATOM 819 C CA . LEU A 1 103 ? -7.979 8.763 -3.004 1.00 95.25 103 LEU A CA 1
ATOM 820 C C . LEU A 1 103 ? -8.035 8.114 -4.398 1.00 95.25 103 LEU A C 1
ATOM 822 O O . LEU A 1 103 ? -7.021 8.074 -5.098 1.00 95.25 103 LEU A O 1
ATOM 826 N N . GLU A 1 104 ? -9.213 7.650 -4.816 1.00 94.00 104 GLU A N 1
ATOM 827 C CA . GLU A 1 104 ? -9.455 7.069 -6.141 1.00 94.00 104 GLU A CA 1
ATOM 828 C C . GLU A 1 104 ? -9.277 8.105 -7.255 1.00 94.00 104 GLU A C 1
ATOM 830 O O . GLU A 1 104 ? -8.549 7.864 -8.214 1.00 94.00 104 GLU A O 1
ATOM 835 N N . THR A 1 105 ? -9.851 9.301 -7.098 1.00 91.56 105 THR A N 1
ATOM 836 C CA . THR A 1 105 ? -9.725 10.401 -8.074 1.00 91.56 105 THR A CA 1
ATOM 837 C C . THR A 1 105 ? -8.265 10.821 -8.276 1.00 91.56 105 THR A C 1
ATOM 839 O O . THR A 1 105 ? -7.869 11.200 -9.376 1.00 91.56 105 THR A O 1
ATOM 842 N N . ARG A 1 106 ? -7.433 10.719 -7.229 1.00 89.94 106 ARG A N 1
ATOM 843 C CA . ARG A 1 106 ? -5.979 10.957 -7.304 1.00 89.94 106 ARG A CA 1
ATOM 844 C C . ARG A 1 106 ? -5.191 9.779 -7.893 1.00 89.94 106 ARG A C 1
ATOM 846 O O . ARG A 1 106 ? -3.974 9.878 -8.029 1.00 89.94 106 ARG A O 1
ATOM 853 N N . GLY A 1 107 ? -5.849 8.671 -8.230 1.00 89.69 107 GLY A N 1
ATOM 854 C CA . GLY A 1 107 ? -5.225 7.478 -8.802 1.00 89.69 107 GLY A CA 1
ATOM 855 C C . GLY A 1 107 ? -4.351 6.700 -7.816 1.00 89.69 107 GLY A C 1
ATOM 856 O O . GLY A 1 107 ? -3.420 6.018 -8.237 1.00 89.69 107 GLY A O 1
ATOM 857 N N . ILE A 1 108 ? -4.602 6.831 -6.508 1.00 92.38 108 ILE A N 1
ATOM 858 C CA . ILE A 1 108 ? -3.845 6.123 -5.460 1.00 92.38 108 ILE A CA 1
ATOM 859 C C . ILE A 1 108 ? -4.429 4.722 -5.253 1.00 92.38 108 ILE A C 1
ATOM 861 O O . ILE A 1 108 ? -3.699 3.736 -5.122 1.00 92.38 108 ILE A O 1
ATOM 865 N N . ILE A 1 109 ? -5.758 4.646 -5.253 1.00 94.44 109 ILE A N 1
ATOM 866 C CA . ILE A 1 109 ? -6.532 3.414 -5.118 1.00 94.44 109 ILE A CA 1
ATOM 867 C C . ILE A 1 109 ? -7.485 3.256 -6.299 1.00 94.44 109 ILE A C 1
ATOM 869 O O . ILE A 1 109 ? -7.687 4.179 -7.085 1.00 94.44 109 ILE A O 1
ATOM 873 N N . LYS A 1 110 ? -8.087 2.080 -6.386 1.00 92.88 110 LYS A N 1
ATOM 874 C CA . LYS A 1 110 ? -9.153 1.733 -7.310 1.00 92.88 110 LYS A CA 1
ATOM 875 C C . LYS A 1 110 ? -10.332 1.175 -6.551 1.00 92.88 110 LYS A C 1
ATOM 877 O O . LYS A 1 110 ? -10.148 0.494 -5.540 1.00 92.88 110 LYS A O 1
ATOM 882 N N . ARG A 1 111 ? -11.519 1.426 -7.088 1.00 91.88 111 ARG A N 1
ATOM 883 C CA . ARG A 1 111 ? -12.761 0.797 -6.667 1.00 91.88 111 ARG A CA 1
ATOM 884 C C . ARG A 1 111 ? -13.136 -0.305 -7.650 1.00 91.88 111 ARG A C 1
ATOM 886 O O . ARG A 1 111 ? -13.154 -0.102 -8.861 1.00 91.88 111 ARG A O 1
ATOM 893 N N . GLU A 1 112 ? -13.482 -1.463 -7.113 1.00 89.69 112 GLU A N 1
ATOM 894 C CA . GLU A 1 112 ? -14.171 -2.522 -7.843 1.00 89.69 112 GLU A CA 1
ATOM 895 C C . GLU A 1 112 ? -15.536 -2.743 -7.203 1.00 89.69 112 GLU A C 1
ATOM 897 O O . GLU A 1 112 ? -15.655 -2.782 -5.979 1.00 89.69 112 GLU A O 1
ATOM 902 N N . GLU A 1 113 ? -16.574 -2.892 -8.020 1.00 86.38 113 GLU A N 1
ATOM 903 C CA . GLU A 1 113 ? -17.909 -3.225 -7.534 1.00 86.38 113 GLU A CA 1
ATOM 904 C C . GLU A 1 113 ? -18.227 -4.680 -7.851 1.00 86.38 113 GLU A C 1
ATOM 906 O O . GLU A 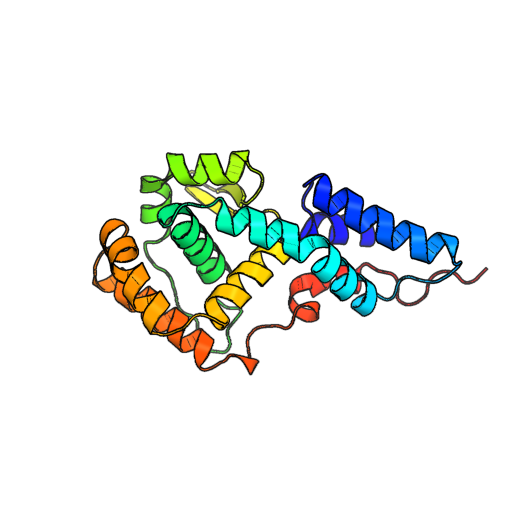1 113 ? -18.262 -5.091 -9.011 1.00 86.38 113 GLU A O 1
ATOM 911 N N . GLN A 1 114 ? -18.487 -5.466 -6.809 1.00 80.44 114 GLN A N 1
ATOM 912 C CA . GLN A 1 114 ? -18.911 -6.853 -6.941 1.00 80.44 114 GLN A CA 1
ATOM 913 C C . GLN A 1 114 ? -20.161 -7.088 -6.099 1.00 80.44 114 GLN A C 1
ATOM 915 O O . GLN A 1 114 ? -20.176 -6.826 -4.899 1.00 80.44 114 GLN A O 1
ATOM 920 N N . ALA A 1 115 ? -21.229 -7.578 -6.735 1.00 77.38 115 ALA A N 1
ATOM 921 C CA . ALA A 1 115 ? -22.498 -7.913 -6.077 1.00 77.38 115 ALA A CA 1
ATOM 922 C C . ALA A 1 115 ? -23.059 -6.790 -5.169 1.00 77.38 115 ALA A C 1
ATOM 924 O O . ALA A 1 115 ? -23.583 -7.057 -4.089 1.00 77.38 115 ALA A O 1
ATOM 925 N N . GLY A 1 116 ? -22.929 -5.528 -5.599 1.00 74.81 116 GLY A N 1
ATOM 926 C CA . GLY A 1 116 ? -23.410 -4.359 -4.851 1.00 74.81 116 GLY A CA 1
ATOM 927 C C . GLY A 1 116 ? -22.517 -3.928 -3.683 1.00 74.81 116 GLY A C 1
ATOM 928 O O . GLY A 1 116 ? -22.925 -3.080 -2.893 1.00 74.81 116 GLY A O 1
ATOM 929 N N . LYS A 1 117 ? -21.310 -4.491 -3.561 1.00 79.81 117 LYS A N 1
ATOM 930 C CA . LYS A 1 117 ? -20.296 -4.074 -2.592 1.00 79.81 117 LYS A CA 1
ATOM 931 C C . LYS A 1 117 ? -19.089 -3.473 -3.297 1.00 79.81 117 LYS A C 1
ATOM 933 O O . LYS A 1 117 ? -18.542 -4.080 -4.216 1.00 79.81 117 LYS A O 1
ATOM 938 N N . ALA A 1 118 ? -18.670 -2.303 -2.829 1.00 85.12 118 ALA A N 1
ATOM 939 C CA . ALA A 1 118 ? -17.424 -1.681 -3.244 1.00 85.12 118 ALA A CA 1
ATOM 940 C C . ALA A 1 118 ? -16.250 -2.289 -2.466 1.00 85.12 118 ALA A C 1
ATOM 942 O O . ALA A 1 118 ? -16.240 -2.301 -1.232 1.00 85.12 118 ALA A O 1
ATOM 943 N N . THR A 1 119 ? -15.255 -2.778 -3.193 1.00 88.06 119 THR A N 1
ATOM 944 C CA . THR A 1 119 ? -13.951 -3.171 -2.661 1.00 88.06 119 THR A CA 1
ATOM 945 C C . THR A 1 119 ? -12.889 -2.221 -3.178 1.00 88.06 119 THR A C 1
ATOM 947 O O . THR A 1 119 ? -12.970 -1.755 -4.313 1.00 88.06 119 THR A O 1
ATOM 950 N N . TYR A 1 120 ? -11.884 -1.953 -2.350 1.00 91.50 120 TYR A N 1
ATOM 951 C CA . TYR A 1 120 ? -10.815 -1.022 -2.679 1.00 91.50 120 TYR A CA 1
ATOM 952 C C . TYR A 1 120 ? -9.468 -1.733 -2.687 1.00 91.50 120 TYR A C 1
ATOM 954 O O . TYR A 1 120 ? -9.161 -2.510 -1.781 1.00 91.50 120 TYR A O 1
ATOM 962 N N . SER A 1 121 ? -8.654 -1.432 -3.692 1.00 92.12 121 SER A N 1
ATOM 963 C CA . SER A 1 121 ? -7.273 -1.900 -3.813 1.00 92.12 121 SER A CA 1
ATOM 964 C C . SER A 1 121 ? -6.365 -0.742 -4.202 1.00 92.12 121 SER A C 1
ATOM 966 O O . SER A 1 121 ? -6.830 0.274 -4.711 1.00 92.12 121 SER A O 1
ATOM 968 N N . PHE A 1 122 ? -5.057 -0.871 -3.999 1.00 92.25 122 PHE A N 1
ATOM 969 C CA . PHE A 1 122 ? -4.125 0.099 -4.570 1.00 92.25 122 PHE A CA 1
ATOM 970 C C . PHE A 1 122 ? -4.173 0.046 -6.094 1.00 92.25 122 PHE A C 1
ATOM 972 O O . PHE A 1 122 ? -4.345 -1.027 -6.674 1.00 92.25 122 PHE A O 1
ATOM 979 N N . ALA A 1 123 ? -3.997 1.204 -6.727 1.00 90.19 123 ALA A N 1
ATOM 980 C CA . ALA A 1 123 ? -3.761 1.251 -8.160 1.00 90.19 123 ALA A CA 1
ATOM 981 C C . ALA A 1 123 ? -2.376 0.647 -8.461 1.00 90.19 123 ALA A C 1
ATOM 983 O O . ALA A 1 123 ? -2.235 -0.327 -9.186 1.00 90.19 123 ALA A O 1
ATOM 984 N N . SER A 1 124 ? -1.332 1.153 -7.801 1.00 87.81 124 SER A N 1
ATOM 985 C CA . SER A 1 124 ? 0.035 0.649 -7.956 1.00 87.81 124 SER A CA 1
ATOM 986 C C . SER A 1 124 ? 0.378 -0.410 -6.906 1.00 87.81 124 SER A C 1
ATOM 988 O O . SER A 1 124 ? 0.377 -0.121 -5.706 1.00 87.81 124 SER A O 1
ATOM 990 N N . SER A 1 125 ? 0.785 -1.605 -7.346 1.00 85.38 125 SER A N 1
ATOM 991 C CA . SER A 1 125 ? 1.314 -2.638 -6.439 1.00 85.38 125 SER A CA 1
ATOM 992 C C . SER A 1 125 ? 2.614 -2.216 -5.733 1.00 85.38 125 SER A C 1
ATOM 994 O O . SER A 1 125 ? 2.901 -2.691 -4.634 1.00 85.38 125 SER A O 1
ATOM 996 N N . LEU A 1 126 ? 3.379 -1.277 -6.306 1.00 85.31 126 LEU A N 1
ATOM 997 C CA . LEU A 1 126 ? 4.542 -0.677 -5.642 1.00 85.31 126 LEU A CA 1
ATOM 998 C C . LEU A 1 126 ? 4.148 0.309 -4.550 1.00 85.31 126 LEU A C 1
ATOM 1000 O O . LEU A 1 126 ? 4.780 0.311 -3.496 1.00 85.31 126 LEU A O 1
ATOM 1004 N N . MET A 1 127 ? 3.102 1.111 -4.769 1.00 89.44 127 MET A N 1
ATOM 1005 C CA . MET A 1 127 ? 2.559 1.967 -3.713 1.00 89.44 127 MET A CA 1
ATOM 1006 C C . MET A 1 127 ? 2.024 1.117 -2.554 1.00 89.44 127 MET A C 1
ATOM 1008 O O . MET A 1 127 ? 2.297 1.426 -1.397 1.00 89.44 127 MET A O 1
ATOM 1012 N N . GLU A 1 128 ? 1.330 0.013 -2.852 1.00 91.12 128 GLU A N 1
ATOM 1013 C CA . GLU A 1 128 ? 0.899 -0.962 -1.841 1.00 91.12 128 GLU A CA 1
ATOM 1014 C C . GLU A 1 128 ? 2.094 -1.474 -1.025 1.00 91.12 128 GLU A C 1
ATOM 1016 O O . GLU A 1 128 ? 2.101 -1.369 0.203 1.00 91.12 128 GLU A O 1
ATOM 1021 N N . TRP A 1 129 ? 3.137 -1.967 -1.703 1.00 88.44 129 TRP A N 1
ATOM 1022 C CA . TRP A 1 129 ? 4.358 -2.437 -1.048 1.00 88.44 129 TRP A CA 1
ATOM 1023 C C . TRP A 1 129 ? 5.010 -1.342 -0.197 1.00 88.44 129 TRP A C 1
ATOM 1025 O O . TRP A 1 129 ? 5.410 -1.593 0.941 1.00 88.44 129 TRP A O 1
ATOM 1035 N N . TRP A 1 130 ? 5.084 -0.115 -0.714 1.00 90.94 130 TRP A N 1
ATOM 1036 C CA . TRP A 1 130 ? 5.664 1.025 -0.012 1.00 90.94 130 TRP A CA 1
ATOM 1037 C C . TRP A 1 130 ? 4.877 1.351 1.265 1.00 90.94 130 TRP A C 1
ATOM 1039 O O . TRP A 1 130 ? 5.476 1.534 2.327 1.00 90.94 130 TRP A O 1
ATOM 1049 N N . VAL A 1 131 ? 3.540 1.338 1.222 1.00 93.12 131 VAL A N 1
ATOM 1050 C CA . VAL A 1 131 ? 2.693 1.514 2.417 1.00 93.12 131 VAL A CA 1
ATOM 1051 C C . VAL A 1 131 ? 2.920 0.381 3.419 1.00 93.12 131 VAL A C 1
ATOM 1053 O O . VAL A 1 131 ? 3.078 0.642 4.612 1.00 93.12 131 VAL A O 1
ATOM 1056 N N . VAL A 1 132 ? 3.025 -0.868 2.961 1.00 91.44 132 VAL A N 1
ATOM 1057 C CA . VAL A 1 132 ? 3.347 -2.011 3.830 1.00 91.44 132 VAL A CA 1
ATOM 1058 C C . VAL A 1 132 ? 4.709 -1.843 4.504 1.00 91.44 132 VAL A C 1
ATOM 1060 O O . VAL A 1 132 ? 4.829 -2.098 5.704 1.00 91.44 132 VAL A O 1
ATOM 1063 N N . LYS A 1 133 ? 5.725 -1.353 3.785 1.00 89.69 133 LYS A N 1
ATOM 1064 C CA . LYS A 1 133 ? 7.032 -1.026 4.375 1.00 89.69 133 LYS A CA 1
ATOM 1065 C C . LYS A 1 133 ? 6.953 0.116 5.382 1.00 89.69 133 LYS A C 1
ATOM 1067 O O . LYS A 1 133 ? 7.604 0.035 6.421 1.00 89.69 133 LYS A O 1
ATOM 1072 N N . ASN A 1 134 ? 6.115 1.122 5.151 1.00 91.12 134 ASN A N 1
ATOM 1073 C CA . ASN A 1 134 ? 5.871 2.171 6.143 1.00 91.12 134 ASN A CA 1
ATOM 1074 C C . ASN A 1 134 ? 5.218 1.625 7.414 1.00 91.12 134 ASN A C 1
ATOM 1076 O O . ASN A 1 134 ? 5.633 1.976 8.516 1.00 91.12 134 ASN A O 1
ATOM 1080 N N . ILE A 1 135 ? 4.246 0.717 7.289 1.00 91.94 135 ILE A N 1
ATOM 1081 C CA . ILE A 1 135 ? 3.668 0.024 8.447 1.00 91.94 135 ILE A CA 1
ATOM 1082 C C . ILE A 1 135 ? 4.762 -0.764 9.172 1.00 91.94 135 ILE A C 1
ATOM 1084 O O . ILE A 1 135 ? 4.925 -0.619 10.382 1.00 91.94 135 ILE A O 1
ATOM 1088 N N . GLN A 1 136 ? 5.547 -1.554 8.438 1.00 90.50 136 GLN A N 1
ATOM 1089 C CA . GLN A 1 136 ? 6.626 -2.384 8.978 1.00 90.50 136 GLN A CA 1
ATOM 1090 C C . GLN A 1 136 ? 7.688 -1.578 9.744 1.00 90.50 136 GLN A C 1
ATOM 1092 O O . GLN A 1 136 ? 8.242 -2.072 10.731 1.00 90.50 136 GLN A O 1
ATOM 1097 N N . ASN A 1 137 ? 7.999 -0.373 9.269 1.00 90.94 137 ASN A N 1
ATOM 1098 C CA . ASN A 1 137 ? 9.055 0.479 9.812 1.00 90.94 137 ASN A CA 1
ATOM 1099 C C . ASN A 1 137 ? 8.560 1.495 10.844 1.00 90.94 137 ASN A C 1
ATOM 1101 O O . ASN A 1 137 ? 9.390 2.161 11.455 1.00 90.94 137 ASN A O 1
ATOM 1105 N N . SER A 1 138 ? 7.246 1.583 11.064 1.00 91.38 138 SER A N 1
ATOM 1106 C CA . SER A 1 138 ? 6.692 2.442 12.108 1.00 91.38 138 SER A CA 1
ATOM 1107 C C . SER A 1 138 ? 7.032 1.960 13.523 1.00 91.38 138 SER A C 1
ATOM 1109 O O . SER A 1 138 ? 7.383 0.798 13.751 1.00 91.38 138 SER A O 1
ATOM 1111 N N . THR A 1 139 ? 6.949 2.881 14.476 1.00 91.50 139 THR A N 1
ATOM 1112 C CA . THR A 1 139 ? 7.260 2.684 15.895 1.00 91.50 139 THR A CA 1
ATOM 1113 C C . THR A 1 139 ? 5.996 2.519 16.739 1.00 91.50 139 THR A C 1
ATOM 1115 O O . THR A 1 139 ? 4.897 2.904 16.337 1.00 91.50 139 THR A O 1
ATOM 1118 N N . GLU A 1 140 ? 6.143 1.986 17.958 1.00 91.50 140 GLU A N 1
ATOM 1119 C CA . GLU A 1 140 ? 5.029 1.919 18.916 1.00 91.50 140 GLU A CA 1
ATOM 1120 C C . GLU A 1 140 ? 4.490 3.321 19.238 1.00 91.50 140 GLU A C 1
ATOM 1122 O O . GLU A 1 140 ? 3.280 3.483 19.335 1.00 91.50 140 GLU A O 1
ATOM 1127 N N . THR A 1 141 ? 5.341 4.350 19.305 1.00 92.06 141 THR A N 1
ATOM 1128 C CA . THR A 1 141 ? 4.906 5.740 19.516 1.00 92.06 141 THR A CA 1
ATOM 1129 C C . THR A 1 141 ? 3.992 6.227 18.391 1.00 92.06 141 THR A C 1
ATOM 1131 O O . THR A 1 141 ? 2.878 6.668 18.664 1.00 92.06 141 THR A O 1
ATOM 1134 N N . GLU A 1 142 ? 4.396 6.063 17.129 1.00 91.19 142 GLU A N 1
ATOM 1135 C CA . GLU A 1 142 ? 3.569 6.446 15.972 1.00 91.19 142 GLU A CA 1
ATOM 1136 C C . GLU A 1 142 ? 2.251 5.655 15.925 1.00 91.19 142 GLU A C 1
ATOM 1138 O O . GLU A 1 142 ? 1.205 6.180 15.537 1.00 91.19 142 GLU A O 1
ATOM 1143 N N . LEU A 1 143 ? 2.272 4.382 16.337 1.00 91.50 143 LEU A N 1
ATOM 1144 C CA . LEU A 1 143 ? 1.066 3.561 16.423 1.00 91.50 143 LEU A CA 1
ATOM 1145 C C . LEU A 1 143 ? 0.092 4.077 17.496 1.00 91.50 143 LEU A C 1
ATOM 1147 O O . LEU A 1 143 ? -1.121 4.075 17.276 1.00 91.50 143 LEU A O 1
ATOM 1151 N N . GLN A 1 144 ? 0.609 4.530 18.639 1.00 88.94 144 GLN A N 1
ATOM 1152 C CA . GLN A 1 144 ? -0.187 5.111 19.725 1.00 88.94 144 GLN A CA 1
ATOM 1153 C C . GLN A 1 144 ? -0.754 6.482 19.340 1.00 88.94 144 GLN A C 1
ATOM 1155 O O . GLN A 1 144 ? -1.915 6.769 19.626 1.00 88.94 144 GLN A O 1
ATOM 1160 N N . GLU A 1 145 ? 0.004 7.308 18.619 1.00 89.75 145 GLU A N 1
ATOM 1161 C CA . GLU A 1 145 ? -0.488 8.584 18.082 1.00 89.75 145 GLU A CA 1
ATOM 1162 C C . GLU A 1 145 ? -1.669 8.372 17.123 1.00 89.75 145 GLU A C 1
ATOM 1164 O O . GLU A 1 145 ? -2.701 9.044 17.224 1.00 89.75 145 GLU A O 1
ATOM 1169 N N . ARG A 1 146 ? -1.572 7.351 16.262 1.00 89.44 146 ARG A N 1
ATOM 1170 C CA . ARG A 1 146 ? -2.637 6.944 15.329 1.00 89.44 146 ARG A CA 1
ATOM 1171 C C . ARG A 1 146 ? -3.863 6.342 16.018 1.00 89.44 146 ARG A C 1
ATOM 1173 O O . ARG A 1 146 ? -4.933 6.289 15.408 1.00 89.44 146 ARG A O 1
ATOM 1180 N N . GLN A 1 147 ? -3.764 5.934 17.286 1.00 87.81 147 GLN A N 1
ATOM 1181 C CA . GLN A 1 147 ? -4.875 5.311 18.013 1.00 87.81 147 GLN A CA 1
ATOM 1182 C C . GLN A 1 147 ? -6.109 6.209 18.087 1.00 87.81 147 GLN A C 1
ATOM 1184 O O . GLN A 1 147 ? -7.227 5.714 17.946 1.00 87.81 147 GLN A O 1
ATOM 1189 N N . LYS A 1 148 ? -5.931 7.523 18.253 1.00 87.69 148 LYS A N 1
ATOM 1190 C CA . LYS A 1 148 ? -7.059 8.468 18.276 1.00 87.69 148 LYS A CA 1
ATOM 1191 C C . LYS A 1 148 ? -7.844 8.434 16.964 1.00 87.69 148 LYS A C 1
ATOM 1193 O O . LYS A 1 148 ? -9.069 8.424 16.978 1.00 87.69 148 LYS A O 1
ATOM 1198 N N . VAL A 1 149 ? -7.138 8.350 15.837 1.00 88.00 149 VAL A N 1
ATOM 1199 C CA . VAL A 1 149 ? -7.746 8.288 14.503 1.00 88.00 149 VAL A CA 1
ATOM 1200 C C . VAL A 1 149 ? -8.440 6.945 14.288 1.00 88.00 149 VAL A C 1
ATOM 1202 O O . VAL A 1 149 ? -9.563 6.924 13.791 1.00 88.00 149 VAL A O 1
ATOM 1205 N N . PHE A 1 150 ? -7.846 5.832 14.739 1.00 87.06 150 PHE A N 1
ATOM 1206 C CA . PHE A 1 150 ? -8.527 4.534 14.710 1.00 87.06 150 PHE A CA 1
ATOM 1207 C C . PHE A 1 150 ? -9.838 4.564 15.494 1.00 87.06 150 PHE A C 1
ATOM 1209 O O . PHE A 1 150 ? -10.862 4.141 14.974 1.00 87.06 150 PHE A O 1
ATOM 1216 N N . LEU A 1 151 ? -9.840 5.101 16.714 1.00 87.69 151 LEU A N 1
ATOM 1217 C CA . LEU A 1 151 ? -11.043 5.150 17.550 1.00 87.69 151 LEU A CA 1
ATOM 1218 C C . LEU A 1 151 ? -12.145 6.057 16.978 1.00 87.69 151 LEU A C 1
ATOM 1220 O O . LEU A 1 151 ? -13.318 5.821 17.249 1.00 87.69 151 LEU A O 1
ATOM 1224 N N . ASN A 1 152 ? -11.789 7.039 16.144 1.00 86.38 152 ASN A N 1
ATOM 1225 C CA . ASN A 1 152 ? -12.755 7.849 15.394 1.00 86.38 152 ASN A CA 1
ATOM 1226 C C . ASN A 1 152 ? -13.353 7.1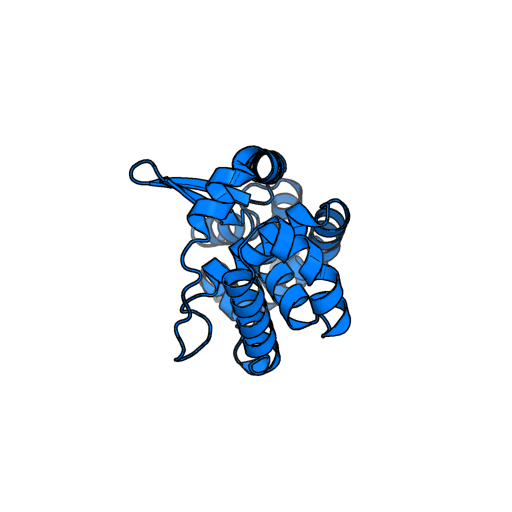12 14.181 1.00 86.38 152 ASN A C 1
ATOM 1228 O O . ASN A 1 152 ? -14.352 7.561 13.622 1.00 86.38 152 ASN A O 1
ATOM 1232 N N . LEU A 1 153 ? -12.732 6.012 13.748 1.00 85.31 153 LEU A N 1
ATOM 1233 C CA . LEU A 1 153 ? -13.116 5.252 12.556 1.00 85.31 153 LEU A CA 1
ATOM 1234 C C . LEU A 1 153 ? -13.782 3.920 12.862 1.00 85.31 153 LEU A C 1
ATOM 1236 O O . LEU A 1 153 ? -14.554 3.413 12.052 1.00 85.31 153 LEU A O 1
ATOM 1240 N N . MET A 1 154 ? -13.430 3.309 13.986 1.00 87.50 154 MET A N 1
ATOM 1241 C CA . MET A 1 154 ? -13.828 1.951 14.311 1.00 87.50 154 MET A CA 1
ATOM 1242 C C . MET A 1 154 ? -13.963 1.769 15.817 1.00 87.50 154 MET A C 1
ATOM 1244 O O . MET A 1 154 ? -13.436 2.542 16.616 1.00 87.50 154 MET A O 1
ATOM 1248 N N . SER A 1 155 ? -14.653 0.703 16.221 1.00 88.06 155 SER A N 1
ATOM 1249 C CA . SER A 1 155 ? -14.785 0.372 17.640 1.00 88.06 155 SER A CA 1
ATOM 1250 C C . SER A 1 155 ? -13.421 0.128 18.292 1.00 88.06 155 SER A C 1
ATOM 1252 O O . SER A 1 155 ? -12.479 -0.333 17.646 1.00 88.06 155 SER A O 1
ATOM 1254 N N . HIS A 1 156 ? -13.334 0.321 19.610 1.00 88.94 156 HIS A N 1
ATOM 1255 C CA . HIS A 1 156 ? -12.114 0.032 20.375 1.00 88.94 156 HIS A CA 1
ATOM 1256 C C . HIS A 1 156 ? -11.579 -1.388 20.128 1.00 88.94 156 HIS A C 1
ATOM 1258 O O . HIS A 1 156 ? -10.376 -1.602 20.006 1.00 88.94 156 HIS A O 1
ATOM 1264 N N . LYS A 1 157 ? -12.477 -2.372 19.992 1.00 87.06 157 LYS A N 1
ATOM 1265 C CA . LYS A 1 157 ? -12.108 -3.760 19.688 1.00 87.06 157 LYS A CA 1
ATOM 1266 C C . LYS A 1 157 ? -11.468 -3.906 18.303 1.00 87.06 157 LYS A C 1
ATOM 1268 O O . LYS A 1 157 ? -10.539 -4.691 18.143 1.00 87.06 157 LYS A O 1
ATOM 1273 N N . GLN A 1 158 ? -11.966 -3.179 17.302 1.00 86.31 158 GLN A N 1
ATOM 1274 C CA . GLN A 1 158 ? -11.379 -3.174 15.959 1.00 86.31 158 GLN A CA 1
ATOM 1275 C C . GLN A 1 158 ? -10.034 -2.441 15.947 1.00 86.31 158 GLN A C 1
ATOM 1277 O O . GLN A 1 158 ? -9.084 -2.958 15.367 1.00 86.31 158 GLN A O 1
ATOM 1282 N N . ALA A 1 159 ? -9.929 -1.307 16.645 1.00 90.38 159 ALA A N 1
ATOM 1283 C CA . ALA A 1 159 ? -8.690 -0.541 16.747 1.00 90.38 159 ALA A CA 1
ATOM 1284 C C . ALA A 1 159 ? -7.559 -1.372 17.378 1.00 90.38 159 ALA A C 1
ATOM 1286 O O . ALA A 1 159 ? -6.463 -1.442 16.825 1.00 90.38 159 ALA A O 1
ATOM 1287 N N . GLU A 1 160 ? -7.836 -2.079 18.480 1.00 89.56 160 GLU A N 1
ATOM 1288 C CA . GLU A 1 160 ? -6.851 -2.981 19.093 1.00 89.56 160 GLU A CA 1
ATOM 1289 C C . GLU A 1 160 ? -6.470 -4.138 18.166 1.00 89.56 160 GLU A C 1
ATOM 1291 O O . GLU A 1 160 ? -5.294 -4.466 18.038 1.00 89.56 160 GLU A O 1
ATOM 1296 N N . LYS A 1 161 ? -7.426 -4.692 17.415 1.00 88.19 161 LYS A N 1
ATOM 1297 C CA . LYS A 1 161 ? -7.120 -5.734 16.431 1.00 88.19 161 LYS A CA 1
ATOM 1298 C C . LYS A 1 161 ? -6.186 -5.244 15.321 1.00 88.19 161 LYS A C 1
ATOM 1300 O O . LYS A 1 161 ? -5.280 -5.976 14.929 1.00 88.19 161 LYS A O 1
ATOM 1305 N N . VAL A 1 162 ? -6.386 -4.024 14.818 1.00 88.88 162 VAL A N 1
ATOM 1306 C CA . VAL A 1 162 ? -5.485 -3.407 13.830 1.00 88.88 162 VAL A CA 1
ATOM 1307 C C . VAL A 1 162 ? -4.089 -3.218 14.426 1.00 88.88 162 VAL A C 1
ATOM 1309 O O . VAL A 1 162 ? -3.105 -3.590 13.787 1.00 88.88 162 VAL A O 1
ATOM 1312 N N . LYS A 1 163 ? -3.988 -2.730 15.669 1.00 91.62 163 LYS A N 1
ATOM 1313 C CA . LYS A 1 163 ? -2.705 -2.604 16.384 1.00 91.62 163 LYS A CA 1
ATOM 1314 C C . LYS A 1 163 ? -1.997 -3.950 16.534 1.00 91.62 163 LYS A C 1
ATOM 1316 O O . LYS A 1 163 ? -0.801 -4.042 16.271 1.00 91.62 163 LYS A O 1
ATOM 1321 N N . ASP A 1 164 ? -2.722 -5.001 16.893 1.00 90.00 164 ASP A N 1
ATOM 1322 C CA . ASP A 1 164 ? -2.159 -6.344 17.039 1.00 90.00 164 ASP A CA 1
ATOM 1323 C C . ASP A 1 164 ? -1.644 -6.911 15.713 1.00 90.00 164 ASP A C 1
ATOM 1325 O O . ASP A 1 164 ? -0.586 -7.541 15.686 1.00 90.00 164 ASP A O 1
ATOM 1329 N N . ILE A 1 165 ? -2.339 -6.644 14.603 1.00 88.50 165 ILE A N 1
ATOM 1330 C CA . ILE A 1 165 ? -1.875 -7.014 13.259 1.00 88.50 165 ILE A CA 1
ATOM 1331 C C . ILE A 1 165 ? -0.598 -6.245 12.901 1.00 88.50 165 ILE A C 1
ATOM 1333 O O . ILE A 1 165 ? 0.364 -6.850 12.434 1.00 88.50 165 ILE A O 1
ATOM 1337 N N . ILE A 1 166 ? -0.540 -4.939 13.167 1.00 90.62 166 ILE A N 1
ATOM 1338 C CA . ILE A 1 166 ? 0.665 -4.130 12.924 1.00 90.62 166 ILE A CA 1
ATOM 1339 C C . ILE A 1 166 ? 1.850 -4.663 13.747 1.00 90.62 166 ILE A C 1
ATOM 1341 O O . ILE A 1 166 ? 2.939 -4.876 13.214 1.00 90.62 166 ILE A O 1
ATOM 1345 N N . ARG A 1 167 ? 1.636 -4.995 15.023 1.00 90.50 167 ARG A N 1
ATOM 1346 C CA . ARG A 1 167 ? 2.673 -5.617 15.863 1.00 90.50 167 ARG A CA 1
ATOM 1347 C C . ARG A 1 167 ? 3.064 -7.012 15.376 1.00 90.50 167 ARG A C 1
ATOM 1349 O O . ARG A 1 167 ? 4.227 -7.396 15.491 1.00 90.50 167 ARG A O 1
ATOM 1356 N N . LEU A 1 168 ? 2.126 -7.787 14.829 1.00 87.62 168 LEU A N 1
ATOM 1357 C CA . LEU A 1 168 ? 2.425 -9.077 14.203 1.00 87.62 168 LEU A CA 1
ATOM 1358 C C . LEU A 1 168 ? 3.344 -8.891 12.990 1.00 87.62 168 LEU A C 1
ATOM 1360 O O . LEU A 1 168 ? 4.308 -9.644 12.845 1.00 87.62 168 LEU A O 1
ATOM 1364 N N . ILE A 1 169 ? 3.089 -7.870 12.171 1.00 86.00 169 ILE A N 1
ATOM 1365 C CA . ILE A 1 169 ? 3.939 -7.482 11.039 1.00 86.00 169 ILE A CA 1
ATOM 1366 C C . ILE A 1 169 ? 5.347 -7.112 11.524 1.00 86.00 169 ILE A C 1
ATOM 1368 O O . ILE A 1 169 ? 6.333 -7.589 10.965 1.00 86.00 169 ILE A O 1
ATOM 1372 N N . TRP A 1 170 ? 5.472 -6.345 12.611 1.00 90.00 170 TRP A N 1
ATOM 1373 C CA . TRP A 1 170 ? 6.779 -6.010 13.197 1.00 90.00 170 TRP A CA 1
ATOM 1374 C C . TRP A 1 170 ? 7.543 -7.212 13.754 1.00 90.00 170 TRP A C 1
ATOM 1376 O O . TRP A 1 170 ? 8.770 -7.188 13.785 1.00 90.00 170 TRP A O 1
ATOM 1386 N N . LYS A 1 171 ? 6.846 -8.257 14.206 1.00 86.19 171 LYS A N 1
ATOM 1387 C CA . LYS A 1 171 ? 7.476 -9.496 14.690 1.00 86.19 171 LYS A CA 1
ATOM 1388 C C . LYS A 1 171 ? 7.889 -10.444 13.566 1.00 86.19 171 LYS A C 1
ATOM 1390 O O . LYS A 1 171 ? 8.737 -11.292 13.797 1.00 86.19 171 LYS A O 1
ATOM 1395 N N . ASN A 1 172 ? 7.287 -10.316 12.385 1.00 82.06 172 ASN A N 1
ATOM 1396 C CA . ASN A 1 172 ? 7.522 -11.186 11.229 1.00 82.06 172 ASN A CA 1
ATOM 1397 C C . ASN A 1 172 ? 8.063 -10.375 10.039 1.00 82.06 172 ASN A C 1
ATOM 1399 O O . ASN A 1 172 ? 7.634 -10.567 8.901 1.00 82.06 172 ASN A O 1
ATOM 1403 N N . LYS A 1 173 ? 8.973 -9.425 10.303 1.00 80.94 173 LYS A N 1
ATOM 1404 C CA . LYS A 1 173 ? 9.556 -8.533 9.283 1.00 80.94 173 LYS A CA 1
ATOM 1405 C C . LYS A 1 173 ? 10.205 -9.294 8.126 1.00 80.94 173 LYS A C 1
ATOM 1407 O O . LYS A 1 173 ? 10.167 -8.821 6.995 1.00 80.94 173 LYS A O 1
ATOM 1412 N N . ASP A 1 174 ? 10.787 -10.439 8.446 1.00 78.38 174 ASP A N 1
ATOM 1413 C CA . ASP A 1 174 ? 11.430 -11.411 7.566 1.00 78.38 174 ASP A CA 1
ATOM 1414 C C . ASP A 1 174 ? 10.447 -12.162 6.656 1.00 78.38 174 ASP A C 1
ATOM 1416 O O . ASP A 1 174 ? 10.847 -12.652 5.607 1.00 78.38 174 ASP A O 1
ATOM 1420 N N . LYS A 1 175 ? 9.162 -12.227 7.028 1.00 72.88 175 LYS A N 1
ATOM 1421 C CA . LYS A 1 175 ? 8.113 -12.924 6.263 1.00 72.88 175 LYS A CA 1
ATOM 1422 C C . LYS A 1 175 ? 7.293 -12.011 5.361 1.00 72.88 175 LYS A C 1
ATOM 1424 O O . LYS A 1 175 ? 6.400 -12.490 4.669 1.00 72.88 175 LYS A O 1
ATOM 1429 N N . ILE A 1 176 ? 7.527 -10.700 5.408 1.00 72.56 176 ILE A N 1
ATOM 1430 C CA . ILE A 1 176 ? 6.927 -9.791 4.432 1.00 72.56 176 ILE A CA 1
ATOM 1431 C C . ILE A 1 176 ? 7.679 -9.998 3.122 1.00 72.56 176 ILE A C 1
ATOM 1433 O O . ILE A 1 176 ? 8.897 -9.790 3.134 1.00 72.56 176 ILE A O 1
ATOM 1437 N N . PRO A 1 177 ? 6.981 -10.340 2.021 1.00 70.94 177 PRO A N 1
ATOM 1438 C CA . PRO A 1 177 ? 7.628 -10.554 0.740 1.00 70.94 177 PRO A CA 1
ATOM 1439 C C . PRO A 1 177 ? 8.534 -9.376 0.395 1.00 70.94 177 PRO A C 1
ATOM 1441 O O . PRO A 1 177 ? 8.187 -8.198 0.597 1.00 70.94 177 PRO A O 1
ATOM 1444 N N . ASP A 1 178 ? 9.729 -9.691 -0.091 1.00 76.19 178 ASP A N 1
ATOM 1445 C CA . ASP A 1 178 ? 10.590 -8.660 -0.641 1.00 76.19 178 ASP A CA 1
ATOM 1446 C C . ASP A 1 178 ? 9.927 -8.033 -1.880 1.00 76.19 178 ASP A C 1
ATOM 1448 O O . ASP A 1 178 ? 8.887 -8.483 -2.368 1.00 76.19 178 ASP A O 1
ATOM 1452 N N . ILE A 1 179 ? 10.500 -6.940 -2.381 1.00 70.50 179 ILE A N 1
ATOM 1453 C CA . ILE A 1 179 ? 9.920 -6.260 -3.540 1.00 70.50 179 ILE A CA 1
ATOM 1454 C C . ILE A 1 179 ? 9.805 -7.188 -4.758 1.00 70.50 179 ILE A C 1
ATOM 1456 O O . ILE A 1 179 ? 8.846 -7.074 -5.513 1.00 70.50 179 ILE A O 1
ATOM 1460 N N . PHE A 1 180 ? 10.726 -8.139 -4.930 1.00 68.25 180 PHE A N 1
ATOM 1461 C CA . PHE A 1 180 ? 10.777 -9.028 -6.091 1.00 68.25 180 PHE A CA 1
ATOM 1462 C C . PHE A 1 180 ? 9.692 -10.100 -6.051 1.00 68.25 180 PHE A C 1
ATOM 1464 O O . PHE A 1 180 ? 9.118 -10.421 -7.092 1.00 68.25 180 PHE A O 1
ATOM 1471 N N . GLU A 1 181 ? 9.387 -10.628 -4.868 1.00 73.31 181 GLU A N 1
ATOM 1472 C CA . GLU A 1 181 ? 8.227 -11.490 -4.654 1.00 73.31 181 GLU A CA 1
ATOM 1473 C C . GLU A 1 181 ? 6.923 -10.706 -4.837 1.00 73.31 181 GLU A C 1
ATOM 1475 O O . GLU A 1 181 ? 5.985 -11.201 -5.466 1.00 73.31 181 GLU A O 1
ATOM 1480 N N . TRP A 1 182 ? 6.884 -9.454 -4.366 1.00 72.31 182 TRP A N 1
ATOM 1481 C CA . TRP A 1 182 ? 5.701 -8.595 -4.457 1.00 72.31 182 TRP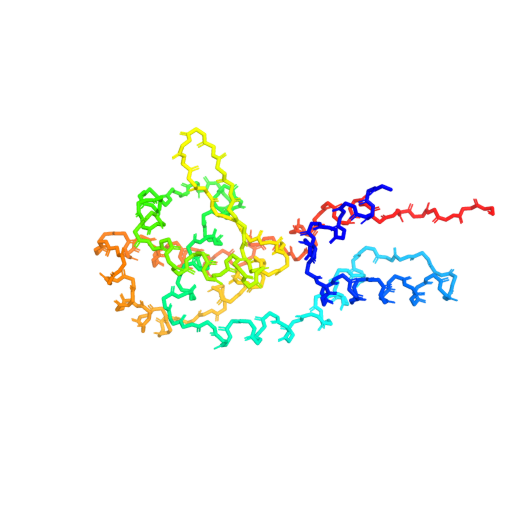 A CA 1
ATOM 1482 C C . TRP A 1 182 ? 5.321 -8.243 -5.897 1.00 72.31 182 TRP A C 1
ATOM 1484 O O . TRP A 1 182 ? 4.141 -8.236 -6.239 1.00 72.31 182 TRP A O 1
ATOM 1494 N N . ILE A 1 183 ? 6.313 -8.004 -6.760 1.00 69.62 183 ILE A N 1
ATOM 1495 C CA . ILE A 1 183 ? 6.099 -7.728 -8.187 1.00 69.62 183 ILE A CA 1
ATOM 1496 C C . ILE A 1 183 ? 6.377 -8.947 -9.078 1.00 69.62 183 ILE A C 1
ATOM 1498 O O . ILE A 1 183 ? 6.748 -8.809 -10.248 1.00 69.62 183 ILE A O 1
ATOM 1502 N N . GLY A 1 184 ? 6.187 -10.160 -8.546 1.00 65.12 184 GLY A N 1
ATOM 1503 C CA . GLY A 1 184 ? 6.539 -11.426 -9.200 1.00 65.12 184 GLY A CA 1
ATOM 1504 C C . GLY A 1 184 ? 5.986 -11.601 -10.625 1.00 65.12 184 GLY A C 1
ATOM 1505 O O . GLY A 1 184 ? 6.626 -12.226 -11.471 1.00 65.12 184 GLY A O 1
ATOM 1506 N N . LYS A 1 185 ? 4.840 -10.990 -10.942 1.00 61.41 185 LYS A N 1
ATOM 1507 C CA . LYS A 1 185 ? 4.277 -10.972 -12.302 1.00 61.41 185 LYS A CA 1
ATOM 1508 C C . LYS A 1 185 ? 5.088 -10.116 -13.279 1.00 61.41 185 LYS A C 1
ATOM 1510 O O . LYS A 1 185 ? 5.302 -10.550 -14.405 1.00 61.41 185 LYS A O 1
ATOM 1515 N N . VAL A 1 186 ? 5.614 -8.965 -12.852 1.00 58.41 186 VAL A N 1
ATOM 1516 C CA . VAL A 1 186 ? 6.555 -8.142 -13.644 1.00 58.41 186 VAL A CA 1
ATOM 1517 C C . VAL A 1 186 ? 7.868 -8.883 -13.854 1.00 58.41 186 VAL A C 1
ATOM 1519 O O . VAL A 1 186 ? 8.404 -8.920 -14.961 1.00 58.41 186 VAL A O 1
ATOM 1522 N N . MET A 1 187 ? 8.342 -9.541 -12.798 1.00 62.00 187 MET A N 1
ATOM 1523 C CA . MET A 1 187 ? 9.552 -10.360 -12.819 1.00 62.00 187 MET A CA 1
ATOM 1524 C C . MET A 1 187 ? 9.462 -11.521 -13.815 1.00 62.00 187 MET A C 1
ATOM 1526 O O . MET A 1 187 ? 10.431 -11.816 -14.512 1.00 62.00 187 MET A O 1
ATOM 1530 N N . ALA A 1 188 ? 8.301 -12.176 -13.891 1.00 63.50 188 ALA A N 1
ATOM 1531 C CA . ALA A 1 188 ? 8.038 -13.268 -14.828 1.00 63.50 188 ALA A CA 1
ATOM 1532 C C . ALA A 1 188 ? 7.828 -12.787 -16.276 1.00 63.50 188 ALA A C 1
ATOM 1534 O O . ALA A 1 188 ? 7.943 -13.569 -17.219 1.00 63.50 188 ALA A O 1
ATOM 1535 N N . ALA A 1 189 ? 7.502 -11.508 -16.445 1.00 59.66 189 ALA A N 1
ATOM 1536 C CA . ALA A 1 189 ? 7.095 -10.899 -17.698 1.00 59.66 189 ALA A CA 1
ATOM 1537 C C . ALA A 1 189 ? 8.237 -10.248 -18.498 1.00 59.66 189 ALA A C 1
ATOM 1539 O O . ALA A 1 189 ? 8.119 -10.103 -19.720 1.00 59.66 189 ALA A O 1
ATOM 1540 N N . ILE A 1 190 ? 9.320 -9.845 -17.827 1.00 59.62 190 ILE A N 1
ATOM 1541 C CA . ILE A 1 190 ? 10.564 -9.409 -18.467 1.00 59.62 190 ILE A CA 1
ATOM 1542 C C . ILE A 1 190 ? 11.289 -10.672 -18.970 1.00 59.62 190 ILE A C 1
ATOM 1544 O O . ILE A 1 190 ? 11.581 -11.563 -18.168 1.00 59.62 190 ILE A O 1
ATOM 1548 N N . PRO A 1 191 ? 11.542 -10.812 -20.285 1.00 55.75 191 PRO A N 1
ATOM 1549 C CA . PRO A 1 191 ? 12.065 -12.054 -20.841 1.00 55.75 191 PRO A CA 1
ATOM 1550 C C . PRO A 1 191 ? 13.426 -12.403 -20.230 1.00 55.75 191 PRO A C 1
ATOM 1552 O O . PRO A 1 191 ? 14.382 -11.635 -20.334 1.00 55.75 191 PRO A O 1
ATOM 1555 N N . LYS A 1 192 ? 13.537 -13.606 -19.649 1.00 50.09 192 LYS A N 1
ATOM 1556 C CA . LYS A 1 192 ? 14.825 -14.233 -19.323 1.00 50.09 192 LYS A CA 1
ATOM 1557 C C . LYS A 1 192 ? 15.523 -14.604 -20.633 1.00 50.09 192 LYS A C 1
ATOM 1559 O O . LYS A 1 192 ? 15.405 -15.731 -21.097 1.00 50.09 192 LYS A O 1
ATOM 1564 N N . GLY A 1 193 ? 16.191 -13.638 -21.254 1.00 49.62 193 GLY A N 1
ATOM 1565 C CA . GLY A 1 193 ? 16.916 -13.841 -22.506 1.00 49.62 193 GLY A CA 1
ATOM 1566 C C . GLY A 1 193 ? 16.002 -14.033 -23.719 1.00 49.62 193 GLY A C 1
ATOM 1567 O O . GLY A 1 193 ? 15.768 -15.143 -24.177 1.00 49.62 193 GLY A O 1
ATOM 1568 N N . ALA A 1 194 ? 15.542 -12.931 -24.295 1.00 38.44 194 ALA A N 1
ATOM 1569 C CA . ALA A 1 194 ? 15.200 -12.851 -25.713 1.00 38.44 194 ALA A CA 1
ATOM 1570 C C . ALA A 1 194 ? 15.796 -11.513 -26.157 1.00 38.44 194 ALA A C 1
ATOM 1572 O O . ALA A 1 194 ? 15.427 -10.487 -25.597 1.00 38.44 194 ALA A O 1
ATOM 1573 N N . ILE A 1 195 ? 16.840 -11.469 -26.986 1.00 35.78 195 ILE A N 1
ATOM 1574 C CA . ILE A 1 195 ? 16.820 -11.903 -28.386 1.00 35.78 195 ILE A CA 1
ATOM 1575 C C . ILE A 1 195 ? 18.144 -12.606 -28.743 1.00 35.78 195 ILE A C 1
ATOM 1577 O O . ILE A 1 195 ? 19.224 -12.057 -28.534 1.00 35.78 195 ILE A O 1
ATOM 1581 N N . LYS A 1 196 ? 18.056 -13.819 -29.303 1.00 37.56 196 LYS A N 1
ATOM 1582 C CA . LYS A 1 196 ? 19.045 -14.320 -30.264 1.00 37.56 196 LYS A CA 1
ATOM 1583 C C . LYS A 1 196 ? 18.484 -14.054 -31.660 1.00 37.56 196 LYS A C 1
ATOM 1585 O O . LYS A 1 196 ? 17.311 -14.349 -31.872 1.00 37.56 196 LYS A O 1
ATOM 1590 N N . SER A 1 197 ? 19.395 -13.622 -32.535 1.00 33.97 197 SER A N 1
ATOM 1591 C CA . SER A 1 197 ? 19.305 -13.273 -33.962 1.00 33.97 197 SER A CA 1
ATOM 1592 C C . SER A 1 197 ? 19.087 -11.793 -34.237 1.00 33.97 197 SER A C 1
ATOM 1594 O O . SER A 1 197 ? 17.931 -11.341 -34.100 1.00 33.97 197 SER A O 1
#